Protein AF-0000000086530441 (afdb_homodimer)

Organism: NCBI:txid488447

Foldseek 3Di:
DPPPDDDDQVVVQVVLLVLLCVLQVVLQVVLVVCVVVVVVQLVLCVVLPPPRSNVVSVVSNCLRNVLSVCCNQQHVLLVSLQVNLVVLQVCLVRRLVLVVDDDPSSVVSVVVSVVSNVSSVSSNVCNVVGRRCSHPVND/DPPPDDDDQVVVQVVLLVLLCVLQVVLQVVLVVCVVVVVVQLVLLVVLPHDPSNVVSVVSNCLRNVLSVCCNQQHVLLVSLQVNLVVLQVCLVRRLVLVVDDDPSSVVSVVVSVVSNVSSVSSNVCNVVGRRCSHPVND

Secondary structure (DSSP, 8-state):
--TTPPPPHHHHHHHHHHHHHHHHHHHHHHHHHHHHTHHHHHHHHHHTT-SSHHHHHHHHHIIIIIIHHHHHTTSSHHHHHHHHHHHHHHHHHHH--GGG--HHHHHHHHHHHHHHHHHHHHHHHHHHH---SSSTTT-/--TTPPPPHHHHHHHHHHHHHHHHHHHHHHHHHHHHTHHHHHHHHHHTT-SSHHHHHHHHHIIIIIIHHHHHTTSSHHHHHHHHHHHHHHHHHHH--GGG--HHHHHHHHHHHHHHHHHHHHHHHHHHH---SSSTTT-

Sequence (278 aa):
MTPNQPFLASQRDVLLLLARILLVILFIMFGWKKIVDFPGTIAFMGSEGAPAPIISAAISVVMELFVGVAILVGFQTRALALLLALYTIGTGIIGHHYWTMTGGEQINNMIHFYKNIAIAGGLLALCAAGPGRFSIDRGMTPNQPFLASQRDVLLLLARILLVILFIMFGWKKIVDFPGTIAFMGSEGAPAPIISAAISVVMELFVGVAILVGFQTRALALLLALYTIGTGIIGHHYWTMTGGEQINNMIHFYKNIAIAGGLLALCAAGPGRFSIDRG

pLDDT: mean 93.83, std 10.16, range [38.28, 98.94]

Structure (mmCIF, N/CA/C/O backbone):
data_AF-0000000086530441-model_v1
#
loop_
_entity.id
_entity.type
_entity.pdbx_description
1 polymer 'DoxX family protein'
#
loop_
_atom_site.group_PDB
_atom_site.id
_atom_site.type_symbol
_atom_site.label_atom_id
_atom_site.label_alt_id
_atom_site.label_comp_id
_atom_site.label_asym_id
_atom_site.label_entity_id
_atom_site.label_seq_id
_atom_site.pdbx_PDB_ins_code
_atom_site.Cartn_x
_atom_site.Cartn_y
_atom_site.Cartn_z
_atom_site.occupancy
_atom_site.B_iso_or_equiv
_atom_site.auth_seq_id
_atom_site.auth_comp_id
_atom_site.auth_asym_id
_atom_site.auth_atom_id
_atom_site.pdbx_PDB_model_num
ATOM 1 N N . MET A 1 1 ? -18.828 16.734 15.312 1 38.28 1 MET A N 1
ATOM 2 C CA . MET A 1 1 ? -17.531 16.812 14.633 1 38.28 1 MET A CA 1
ATOM 3 C C . MET A 1 1 ? -17.688 16.531 13.141 1 38.28 1 MET A C 1
ATOM 5 O O . MET A 1 1 ? -18.266 15.523 12.742 1 38.28 1 MET A O 1
ATOM 9 N N . THR A 1 2 ? -17.688 17.469 12.32 1 49.16 2 THR A N 1
ATOM 10 C CA . THR A 1 2 ? -17.875 17.266 10.891 1 49.16 2 THR A CA 1
ATOM 11 C C . THR A 1 2 ? -16.859 16.281 10.336 1 49.16 2 THR A C 1
ATOM 13 O O . THR A 1 2 ? -15.758 16.141 10.867 1 49.16 2 THR A O 1
ATOM 16 N N . PRO A 1 3 ? -17.297 15.289 9.625 1 53.81 3 PRO A N 1
ATOM 17 C CA . PRO A 1 3 ? -16.438 14.211 9.125 1 53.81 3 PRO A CA 1
ATOM 18 C C . PRO A 1 3 ? -15.094 14.719 8.617 1 53.81 3 PRO A C 1
ATOM 20 O O . PRO A 1 3 ? -14.141 13.945 8.516 1 53.81 3 PRO A O 1
ATOM 23 N N . ASN A 1 4 ? -14.93 16 8.359 1 60.66 4 ASN A N 1
ATOM 24 C CA . ASN A 1 4 ? -13.648 16.531 7.906 1 60.66 4 ASN A CA 1
ATOM 25 C C . ASN A 1 4 ? -12.914 17.266 9.031 1 60.66 4 ASN A C 1
ATOM 27 O O . ASN A 1 4 ? -12.008 18.047 8.781 1 60.66 4 ASN A O 1
ATOM 31 N N . GLN A 1 5 ? -13.398 17.016 10.273 1 65.44 5 GLN A N 1
ATOM 32 C CA . GLN A 1 5 ? -12.742 17.672 11.398 1 65.44 5 GLN A CA 1
ATOM 33 C C . GLN A 1 5 ? -11.359 17.078 11.656 1 65.44 5 GLN A C 1
ATOM 35 O O . GLN A 1 5 ? -11.195 15.859 11.625 1 65.44 5 GLN A O 1
ATOM 40 N N . PRO A 1 6 ? -10.445 18 11.812 1 71.62 6 PRO A N 1
ATOM 41 C CA . PRO A 1 6 ? -9.117 17.484 12.125 1 71.62 6 PRO A CA 1
ATOM 42 C C . PRO A 1 6 ? -9.07 16.734 13.445 1 71.62 6 PRO A C 1
ATOM 44 O O . PRO A 1 6 ? -9.844 17.031 14.367 1 71.62 6 PRO A O 1
ATOM 47 N N . PHE A 1 7 ? -8.383 15.664 13.477 1 79.06 7 PHE A N 1
ATOM 48 C CA . PHE A 1 7 ? -8.117 14.906 14.695 1 79.06 7 PHE A CA 1
ATOM 49 C C . PHE A 1 7 ? -7.422 15.781 15.734 1 79.06 7 PHE A C 1
ATOM 51 O O . PHE A 1 7 ? -6.738 16.75 15.383 1 79.06 7 PHE A O 1
ATOM 58 N N . LEU A 1 8 ? -7.613 15.359 16.891 1 76.25 8 LEU A N 1
ATOM 59 C CA . LEU A 1 8 ? -6.766 15.93 17.938 1 76.25 8 LEU A CA 1
ATOM 60 C C . LEU A 1 8 ? -5.305 15.57 17.703 1 76.25 8 LEU A C 1
ATOM 62 O O . LEU A 1 8 ? -5 14.539 17.109 1 76.25 8 LEU A O 1
ATOM 66 N N . ALA A 1 9 ? -4.504 16.438 18.234 1 82.75 9 ALA A N 1
ATOM 67 C CA . ALA A 1 9 ? -3.07 16.281 18.016 1 82.75 9 ALA A CA 1
ATOM 68 C C . ALA A 1 9 ? -2.596 14.906 18.469 1 82.75 9 ALA A C 1
ATOM 70 O O . ALA A 1 9 ? -1.822 14.25 17.766 1 82.75 9 ALA A O 1
ATOM 71 N N . SER A 1 10 ? -3.08 14.5 19.547 1 85.06 10 SER A N 1
ATOM 72 C CA . SER A 1 10 ? -2.678 13.203 20.094 1 85.06 10 SER A CA 1
ATOM 73 C C . SER A 1 10 ? -3.156 12.062 19.203 1 85.06 10 SER A C 1
ATOM 75 O O . SER A 1 10 ? -2.434 11.078 19.016 1 85.06 10 SER A O 1
ATOM 77 N N . GLN A 1 11 ? -4.352 12.188 18.703 1 89.38 11 GLN A N 1
ATOM 78 C CA . GLN A 1 11 ? -4.91 11.164 17.828 1 89.38 11 GLN A CA 1
ATOM 79 C C . GLN A 1 11 ? -4.145 11.102 16.516 1 89.38 11 GLN A C 1
ATOM 81 O O . GLN A 1 11 ? -3.869 10.008 16 1 89.38 11 GLN A O 1
ATOM 86 N N . ARG A 1 12 ? -3.852 12.203 16 1 92.38 12 ARG A N 1
ATOM 87 C CA . ARG A 1 12 ? -3.084 12.266 14.766 1 92.38 12 ARG A CA 1
ATOM 88 C C . ARG A 1 12 ? -1.715 11.617 14.938 1 92.38 12 ARG A C 1
ATOM 90 O O . ARG A 1 12 ? -1.246 10.898 14.047 1 92.38 12 ARG A O 1
ATOM 97 N N . ASP A 1 13 ? -1.135 11.867 16.078 1 93.38 13 ASP A N 1
ATOM 98 C CA . ASP A 1 13 ? 0.187 11.305 16.328 1 93.38 13 ASP A CA 1
ATOM 99 C C . ASP A 1 13 ? 0.131 9.781 16.406 1 93.38 13 ASP A C 1
ATOM 101 O O . ASP A 1 13 ? 1.032 9.094 15.922 1 93.38 13 ASP A O 1
ATOM 105 N N . VAL A 1 14 ? -0.864 9.297 17 1 94.31 14 VAL A N 1
ATOM 106 C CA . VAL A 1 14 ? -1.037 7.855 17.094 1 94.31 14 VAL A CA 1
ATOM 107 C C . VAL A 1 14 ? -1.283 7.273 15.703 1 94.31 14 VAL A C 1
ATOM 109 O O . VAL A 1 14 ? -0.723 6.23 15.352 1 94.31 14 VAL A O 1
ATOM 112 N N . LEU A 1 15 ? -2.094 7.977 14.922 1 96.19 15 LEU A N 1
ATOM 113 C CA . LEU A 1 15 ? -2.377 7.516 13.57 1 96.19 15 LEU A CA 1
ATOM 114 C C . LEU A 1 15 ? -1.103 7.469 12.734 1 96.19 15 LEU A C 1
ATOM 116 O O . LEU A 1 15 ? -0.885 6.516 11.977 1 96.19 15 LEU A O 1
ATOM 120 N N . LEU A 1 16 ? -0.312 8.43 12.891 1 96.69 16 LEU A N 1
ATOM 121 C CA . LEU A 1 16 ? 0.904 8.5 12.086 1 96.69 16 LEU A CA 1
ATOM 122 C C . LEU A 1 16 ? 1.915 7.453 12.539 1 96.69 16 LEU A C 1
ATOM 124 O O . LEU A 1 16 ? 2.662 6.91 11.727 1 96.69 16 LEU A O 1
ATOM 128 N N . LEU A 1 17 ? 1.961 7.172 13.852 1 96.94 17 LEU A N 1
ATOM 129 C CA . LEU A 1 17 ? 2.811 6.086 14.328 1 96.94 17 LEU A CA 1
ATOM 130 C C . LEU A 1 17 ? 2.35 4.746 13.766 1 96.94 17 LEU A C 1
ATOM 132 O O . LEU A 1 17 ? 3.166 3.961 13.281 1 96.94 17 LEU A O 1
ATOM 136 N N . LEU A 1 18 ? 1.078 4.504 13.836 1 97.94 18 LEU A N 1
ATOM 137 C CA . LEU A 1 18 ? 0.525 3.268 13.305 1 97.94 18 LEU A CA 1
ATOM 138 C C . LEU A 1 18 ? 0.766 3.172 11.797 1 97.94 18 LEU A C 1
ATOM 140 O O . LEU A 1 18 ? 1.08 2.098 11.281 1 97.94 18 LEU A O 1
ATOM 144 N N . ALA A 1 19 ? 0.587 4.254 11.141 1 98.62 19 ALA A N 1
ATOM 145 C CA . ALA A 1 19 ? 0.834 4.293 9.703 1 98.62 19 ALA A CA 1
ATOM 146 C C . ALA A 1 19 ? 2.268 3.879 9.375 1 98.62 19 ALA A C 1
ATOM 148 O O . ALA A 1 19 ? 2.498 3.064 8.477 1 98.62 19 ALA A O 1
ATOM 149 N N . ARG A 1 20 ? 3.18 4.41 10.086 1 98.69 20 ARG A N 1
ATOM 150 C CA . ARG A 1 20 ? 4.578 4.07 9.836 1 98.69 20 ARG A CA 1
ATOM 151 C C . ARG A 1 20 ? 4.828 2.584 10.078 1 98.69 20 ARG A C 1
ATOM 153 O O . ARG A 1 20 ? 5.48 1.923 9.266 1 98.69 20 ARG A O 1
ATOM 160 N N . ILE A 1 21 ? 4.344 2.068 11.125 1 98.75 21 ILE A N 1
ATOM 161 C CA . ILE A 1 21 ? 4.535 0.662 11.461 1 98.75 21 ILE A CA 1
ATOM 162 C C . ILE A 1 21 ? 3.957 -0.217 10.352 1 98.75 21 ILE A C 1
ATOM 164 O O . ILE A 1 21 ? 4.648 -1.082 9.812 1 98.75 21 ILE A O 1
ATOM 168 N N . LEU A 1 22 ? 2.768 0.02 10.047 1 98.88 22 LEU A N 1
ATOM 169 C CA . LEU A 1 22 ? 2.072 -0.825 9.086 1 98.88 22 LEU A CA 1
ATOM 170 C C . LEU A 1 22 ? 2.684 -0.679 7.691 1 98.88 22 LEU A C 1
ATOM 172 O O . LEU A 1 22 ? 2.77 -1.653 6.941 1 98.88 22 LEU A O 1
ATOM 176 N N . LEU A 1 23 ? 3.115 0.506 7.316 1 98.88 23 LEU A N 1
ATOM 177 C CA . LEU A 1 23 ? 3.676 0.773 5.996 1 98.88 23 LEU A CA 1
ATOM 178 C C . LEU A 1 23 ? 4.992 0.028 5.801 1 98.88 23 LEU A C 1
ATOM 180 O O . LEU A 1 23 ? 5.277 -0.462 4.707 1 98.88 23 LEU A O 1
ATOM 184 N N . VAL A 1 24 ? 5.773 -0.075 6.887 1 98.81 24 VAL A N 1
ATOM 185 C CA . VAL A 1 24 ? 7.148 -0.454 6.582 1 98.81 24 VAL A CA 1
ATOM 186 C C . VAL A 1 24 ? 7.41 -1.881 7.059 1 98.81 24 VAL A C 1
ATOM 188 O O . VAL A 1 24 ? 8.461 -2.459 6.758 1 98.81 24 VAL A O 1
ATOM 191 N N . ILE A 1 25 ? 6.492 -2.514 7.816 1 98.81 25 ILE A N 1
ATOM 192 C CA . ILE A 1 25 ? 6.742 -3.844 8.359 1 98.81 25 ILE A CA 1
ATOM 193 C C . ILE A 1 25 ? 7.023 -4.824 7.227 1 98.81 25 ILE A C 1
ATOM 195 O O . ILE A 1 25 ? 7.883 -5.695 7.352 1 98.81 25 ILE A O 1
ATOM 199 N N . LEU A 1 26 ? 6.301 -4.738 6.117 1 98.62 26 LEU A N 1
ATOM 200 C CA . LEU A 1 26 ? 6.555 -5.555 4.934 1 98.62 26 LEU A CA 1
ATOM 201 C C . LEU A 1 26 ? 8.008 -5.434 4.492 1 98.62 26 LEU A C 1
ATOM 203 O O . LEU A 1 26 ? 8.68 -6.441 4.258 1 98.62 26 LEU A O 1
ATOM 207 N N . PHE A 1 27 ? 8.469 -4.227 4.348 1 98.88 27 PHE A N 1
ATOM 208 C CA . PHE A 1 27 ? 9.812 -3.961 3.85 1 98.88 27 PHE A CA 1
ATOM 209 C C . PHE A 1 27 ? 10.859 -4.523 4.801 1 98.88 27 PHE A C 1
ATOM 211 O O . PHE A 1 27 ? 11.812 -5.172 4.363 1 98.88 27 PHE A O 1
ATOM 218 N N . ILE A 1 28 ? 10.688 -4.281 6.051 1 98.81 28 ILE A N 1
ATOM 219 C CA . ILE A 1 28 ? 11.672 -4.703 7.043 1 98.81 28 ILE A CA 1
ATOM 220 C C . ILE A 1 28 ? 11.758 -6.23 7.066 1 98.81 28 ILE A C 1
ATOM 222 O O . ILE A 1 28 ? 12.852 -6.797 7.109 1 98.81 28 ILE A O 1
ATOM 226 N N . MET A 1 29 ? 10.609 -6.891 7.07 1 98.25 29 MET A N 1
ATOM 227 C CA . MET A 1 29 ? 10.578 -8.352 7.047 1 98.25 29 MET A CA 1
ATOM 228 C C . MET A 1 29 ? 11.305 -8.891 5.82 1 98.25 29 MET A C 1
ATOM 230 O O . MET A 1 29 ? 12.133 -9.797 5.934 1 98.25 29 MET A O 1
ATOM 234 N N . PHE A 1 30 ? 11.078 -8.328 4.66 1 97.44 30 PHE A N 1
ATOM 235 C CA . PHE A 1 30 ? 11.688 -8.812 3.424 1 97.44 30 PHE A CA 1
ATOM 236 C C . PHE A 1 30 ? 13.156 -8.414 3.355 1 97.44 30 PHE A C 1
ATOM 238 O O . PHE A 1 30 ? 13.992 -9.18 2.854 1 97.44 30 PHE A O 1
ATOM 245 N N . GLY A 1 31 ? 13.406 -7.207 3.82 1 98.25 31 GLY A N 1
ATOM 246 C CA . GLY A 1 31 ? 14.805 -6.82 3.904 1 98.25 31 GLY A CA 1
ATOM 247 C C . GLY A 1 31 ? 15.633 -7.77 4.754 1 98.25 31 GLY A C 1
ATOM 248 O O . GLY A 1 31 ? 16.766 -8.102 4.395 1 98.25 31 GLY A O 1
ATOM 249 N N . TRP A 1 32 ? 15.125 -8.203 5.871 1 98.06 32 TRP A N 1
ATOM 250 C CA . TRP A 1 32 ? 15.805 -9.148 6.746 1 98.06 32 TRP A CA 1
ATOM 251 C C . TRP A 1 32 ? 16.016 -10.484 6.047 1 98.06 32 TRP A C 1
ATOM 253 O O . TRP A 1 32 ? 17.109 -11.055 6.098 1 98.06 32 TRP A O 1
ATOM 263 N N . LYS A 1 33 ? 15 -10.992 5.418 1 97.31 33 LYS A N 1
ATOM 264 C CA . LYS A 1 33 ? 15.109 -12.25 4.691 1 97.31 33 LYS A CA 1
ATOM 265 C C . LYS A 1 33 ? 16.172 -12.164 3.598 1 97.31 33 LYS A C 1
ATOM 267 O O . LYS A 1 33 ? 16.922 -13.117 3.371 1 97.31 33 LYS A O 1
ATOM 272 N N . LYS A 1 34 ? 16.234 -11.023 2.939 1 97.5 34 LYS A N 1
ATOM 273 C CA . LYS A 1 34 ? 17.172 -10.836 1.842 1 97.5 34 LYS A CA 1
ATOM 274 C C . LYS A 1 34 ? 18.609 -10.828 2.352 1 97.5 34 LYS A C 1
ATOM 276 O O . 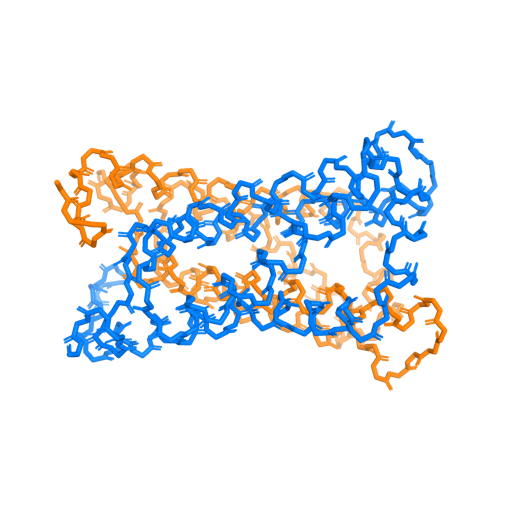LYS A 1 34 ? 19.516 -11.344 1.687 1 97.5 34 LYS A O 1
ATOM 281 N N . ILE A 1 35 ? 18.75 -10.219 3.461 1 96.25 35 ILE A N 1
ATOM 282 C CA . ILE A 1 35 ? 20.109 -10.164 3.955 1 96.25 35 ILE A CA 1
ATOM 283 C C . ILE A 1 35 ? 20.531 -11.531 4.504 1 96.25 35 ILE A C 1
ATOM 285 O O . ILE A 1 35 ? 21.688 -11.914 4.41 1 96.25 35 ILE A O 1
ATOM 289 N N . VAL A 1 36 ? 19.672 -12.297 5.09 1 97.38 36 VAL A N 1
ATOM 290 C CA . VAL A 1 36 ? 19.938 -13.633 5.625 1 97.38 36 VAL A CA 1
ATOM 291 C C . VAL A 1 36 ? 20.266 -14.586 4.48 1 97.38 36 VAL A C 1
ATOM 293 O O . VAL A 1 36 ? 21.172 -15.422 4.602 1 97.38 36 VAL A O 1
ATOM 296 N N . ASP A 1 37 ? 19.562 -14.469 3.414 1 97.94 37 ASP A N 1
ATOM 297 C CA . ASP A 1 37 ? 19.828 -1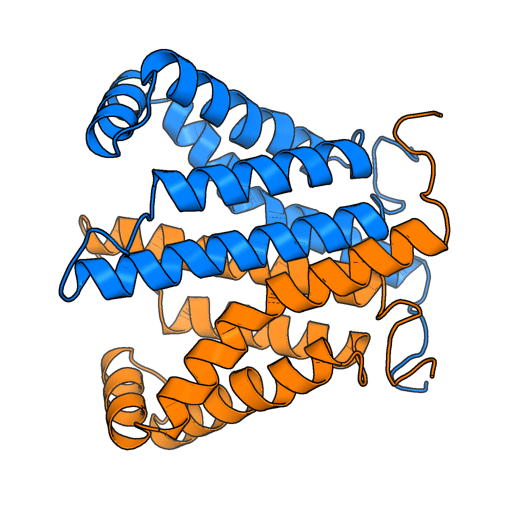5.258 2.219 1 97.94 37 ASP A CA 1
ATOM 298 C C . ASP A 1 37 ? 20.156 -14.367 1.028 1 97.94 37 ASP A C 1
ATOM 300 O O . ASP A 1 37 ? 19.453 -14.383 0.015 1 97.94 37 ASP A O 1
ATOM 304 N N . PHE A 1 38 ? 21.344 -13.758 1.179 1 97.94 38 PHE A N 1
ATOM 305 C CA . PHE A 1 38 ? 21.734 -12.789 0.16 1 97.94 38 PHE A CA 1
ATOM 306 C C . PHE A 1 38 ? 22 -13.484 -1.17 1 97.94 38 PHE A C 1
ATOM 308 O O . PHE A 1 38 ? 21.609 -12.992 -2.227 1 97.94 38 PHE A O 1
ATOM 315 N N . PRO A 1 39 ? 22.625 -14.766 -1.203 1 98 39 PRO A N 1
ATOM 316 C CA . PRO A 1 39 ? 22.781 -15.461 -2.482 1 98 39 PRO A CA 1
ATOM 317 C C . PRO A 1 39 ? 21.453 -15.789 -3.15 1 98 39 PRO A C 1
ATOM 319 O O . PRO A 1 39 ? 21.312 -15.656 -4.367 1 98 39 PRO A O 1
ATOM 322 N N . GLY A 1 40 ? 20.484 -16.219 -2.373 1 97.44 40 GLY A N 1
ATOM 323 C CA . GLY A 1 40 ? 19.156 -16.469 -2.91 1 97.44 40 GLY A CA 1
ATOM 324 C C . GLY A 1 40 ? 18.516 -15.211 -3.471 1 97.44 40 GLY A C 1
ATOM 325 O O . GLY A 1 40 ? 17.812 -15.266 -4.48 1 97.44 40 GLY A O 1
ATOM 326 N N . THR A 1 41 ? 18.797 -14.133 -2.787 1 97.25 41 THR A N 1
ATOM 327 C CA . THR A 1 41 ? 18.266 -12.859 -3.254 1 97.25 41 THR A CA 1
ATOM 328 C C . THR A 1 41 ? 18.875 -12.477 -4.598 1 97.25 41 THR A C 1
ATOM 330 O O . THR A 1 41 ? 18.156 -12.031 -5.508 1 97.25 41 THR A O 1
ATOM 333 N N . ILE A 1 42 ? 20.141 -12.641 -4.723 1 97.62 42 ILE A N 1
ATOM 334 C CA . ILE A 1 42 ? 20.812 -12.344 -5.984 1 97.62 42 ILE A CA 1
ATOM 335 C C . ILE A 1 42 ? 20.219 -13.195 -7.102 1 97.62 42 ILE A C 1
ATOM 337 O O . ILE A 1 42 ? 19.922 -12.688 -8.188 1 97.62 42 ILE A O 1
ATOM 341 N N . ALA A 1 43 ? 20.016 -14.453 -6.867 1 97.12 43 ALA A N 1
ATOM 342 C CA . ALA A 1 43 ? 19.438 -15.367 -7.852 1 97.12 43 ALA A CA 1
ATOM 343 C C . ALA A 1 43 ? 18.031 -14.93 -8.242 1 97.12 43 ALA A C 1
ATOM 345 O O . ALA A 1 43 ? 17.672 -14.945 -9.422 1 97.12 43 ALA A O 1
ATOM 346 N N . PHE A 1 44 ? 17.312 -14.555 -7.25 1 94.44 44 PHE A N 1
ATOM 347 C CA . PHE A 1 44 ? 15.945 -14.094 -7.484 1 94.44 44 PHE A CA 1
ATOM 348 C C . PHE A 1 44 ? 15.938 -12.844 -8.359 1 94.44 44 PHE A C 1
ATOM 350 O O . PHE A 1 44 ? 15.141 -12.734 -9.289 1 94.44 44 PHE A O 1
ATOM 357 N N . MET A 1 45 ? 16.812 -11.891 -8.039 1 95 45 MET A N 1
ATOM 358 C CA . MET A 1 45 ? 16.906 -10.672 -8.836 1 95 45 MET A CA 1
ATOM 359 C C . MET A 1 45 ? 17.234 -11 -10.289 1 95 45 MET A C 1
ATOM 361 O O . MET A 1 45 ? 16.672 -10.391 -11.203 1 95 45 MET A O 1
ATOM 365 N N . GLY A 1 46 ? 18.062 -11.93 -10.469 1 94.88 46 GLY A N 1
ATOM 366 C CA . GLY A 1 46 ? 18.375 -12.383 -11.82 1 94.88 46 GLY A CA 1
ATOM 367 C C . GLY A 1 46 ? 17.188 -12.984 -12.539 1 94.88 46 GLY A C 1
ATOM 368 O O . GLY A 1 46 ? 16.938 -12.688 -13.711 1 94.88 46 GLY A O 1
ATOM 369 N N . SER A 1 47 ? 16.453 -13.773 -11.867 1 93.38 47 SER A N 1
ATOM 370 C CA . SER A 1 47 ? 15.312 -14.438 -12.477 1 93.38 47 SER A CA 1
ATOM 371 C C . SER A 1 47 ? 14.219 -13.438 -12.844 1 93.38 47 SER A C 1
ATOM 373 O O . SER A 1 47 ? 13.453 -13.672 -13.781 1 93.38 47 SER A O 1
ATOM 375 N N . GLU A 1 48 ? 14.195 -12.273 -12.117 1 91.38 48 GLU A N 1
ATOM 376 C CA . GLU A 1 48 ? 13.188 -11.25 -12.375 1 91.38 48 GLU A CA 1
ATOM 377 C C . GLU A 1 48 ? 13.656 -10.273 -13.445 1 91.38 48 GLU A C 1
ATOM 379 O O . GLU A 1 48 ? 12.906 -9.375 -13.836 1 91.38 48 GLU A O 1
ATOM 384 N N . GLY A 1 49 ? 14.922 -10.359 -13.875 1 91.31 49 GLY A N 1
ATOM 385 C CA . GLY A 1 49 ? 15.43 -9.508 -14.938 1 91.31 49 GLY A CA 1
ATOM 386 C C . GLY A 1 49 ? 15.992 -8.188 -14.43 1 91.31 49 GLY A C 1
ATOM 387 O O . GLY A 1 49 ? 16.062 -7.211 -15.18 1 91.31 49 GLY A O 1
ATOM 388 N N . ALA A 1 50 ? 16.359 -8.234 -13.25 1 93.31 50 ALA A N 1
ATOM 389 C CA . ALA A 1 50 ? 16.984 -7.023 -12.727 1 93.31 50 ALA A CA 1
ATOM 390 C C . ALA A 1 50 ? 18.281 -6.719 -13.453 1 93.31 50 ALA A C 1
ATOM 392 O O . ALA A 1 50 ? 19.062 -7.633 -13.75 1 93.31 50 ALA A O 1
ATOM 393 N N . PRO A 1 51 ? 18.578 -5.559 -13.93 1 90.75 51 PRO A N 1
ATOM 394 C CA . PRO A 1 51 ? 19.75 -5.219 -14.727 1 90.75 51 PRO A CA 1
ATOM 395 C C . PRO A 1 51 ? 21.062 -5.613 -14.039 1 90.75 51 PRO A C 1
ATOM 397 O O . PRO A 1 51 ? 21.969 -6.129 -14.688 1 90.75 51 PRO A O 1
ATOM 400 N N . ALA A 1 52 ? 21.375 -5.434 -12.852 1 96.44 52 ALA A N 1
ATOM 401 C CA . ALA A 1 52 ? 22.531 -5.758 -12.016 1 96.44 52 ALA A CA 1
ATOM 402 C C . ALA A 1 52 ? 22.094 -6.48 -10.742 1 96.44 52 ALA A C 1
ATOM 404 O O . ALA A 1 52 ? 22 -5.867 -9.672 1 96.44 52 ALA A O 1
ATOM 405 N N . PRO A 1 53 ? 22.094 -7.773 -10.906 1 97.19 53 PRO A N 1
ATOM 406 C CA . PRO A 1 53 ? 21.438 -8.508 -9.82 1 97.19 53 PRO A CA 1
ATOM 407 C C . PRO A 1 53 ? 22.109 -8.297 -8.469 1 97.19 53 PRO A C 1
ATOM 409 O O . PRO A 1 53 ? 21.438 -8.156 -7.449 1 97.19 53 PRO A O 1
ATOM 412 N N . ILE A 1 54 ? 23.422 -8.234 -8.414 1 97.25 54 ILE A N 1
ATOM 413 C CA . ILE A 1 54 ? 24.141 -8.047 -7.156 1 97.25 54 ILE A CA 1
ATOM 414 C C . ILE A 1 54 ? 23.844 -6.656 -6.598 1 97.25 54 ILE A C 1
ATOM 416 O O . ILE A 1 54 ? 23.531 -6.508 -5.414 1 97.25 54 ILE A O 1
ATOM 420 N N . ILE A 1 55 ? 23.891 -5.707 -7.434 1 97.75 55 ILE A N 1
ATOM 421 C CA . ILE A 1 55 ? 23.641 -4.328 -7.027 1 97.75 55 ILE A CA 1
ATOM 422 C C . ILE A 1 55 ? 22.172 -4.156 -6.633 1 97.75 55 ILE A C 1
ATOM 424 O O . ILE A 1 55 ? 21.859 -3.508 -5.629 1 97.75 55 ILE A O 1
ATOM 428 N N . SER A 1 56 ? 21.328 -4.781 -7.457 1 97.62 56 SER A N 1
ATOM 429 C CA . SER A 1 56 ? 19.906 -4.707 -7.141 1 97.62 56 SER A CA 1
ATOM 430 C C . SER A 1 56 ? 19.594 -5.324 -5.781 1 97.62 56 SER A C 1
ATOM 432 O O . SER A 1 56 ? 18.797 -4.793 -5.012 1 97.62 56 SER A O 1
ATOM 434 N N . ALA A 1 57 ? 20.203 -6.406 -5.543 1 97.88 57 ALA A N 1
ATOM 435 C CA . ALA A 1 57 ? 20.016 -7.07 -4.254 1 97.88 57 ALA A CA 1
ATOM 436 C C . ALA A 1 57 ? 20.5 -6.18 -3.107 1 97.88 57 ALA A C 1
ATOM 438 O O . ALA A 1 57 ? 19.797 -6.043 -2.094 1 97.88 57 ALA A O 1
ATOM 439 N N . ALA A 1 58 ? 21.641 -5.57 -3.314 1 98.06 58 ALA A N 1
ATOM 440 C CA . ALA A 1 58 ? 22.172 -4.691 -2.283 1 98.06 58 ALA A CA 1
ATOM 441 C C . ALA A 1 58 ? 21.266 -3.488 -2.051 1 98.06 58 ALA A C 1
ATOM 443 O O . ALA A 1 58 ? 21 -3.115 -0.906 1 98.06 58 ALA A O 1
ATOM 444 N N . ILE A 1 59 ? 20.828 -2.914 -3.109 1 97.94 59 ILE A N 1
ATOM 445 C CA . ILE A 1 59 ? 19.922 -1.772 -3.014 1 97.94 59 ILE A CA 1
ATOM 446 C C . ILE A 1 59 ? 18.656 -2.18 -2.268 1 97.94 59 ILE A C 1
ATOM 448 O O . ILE A 1 59 ? 18.172 -1.436 -1.415 1 97.94 59 ILE A O 1
ATOM 452 N N . SER A 1 60 ? 18.141 -3.355 -2.578 1 98 60 SER A N 1
ATOM 453 C CA . SER A 1 60 ? 16.906 -3.795 -1.944 1 98 60 SER A CA 1
ATOM 454 C C . SER A 1 60 ? 17.078 -3.969 -0.44 1 98 60 SER A C 1
ATOM 456 O O . SER A 1 60 ? 16.188 -3.617 0.341 1 98 60 SER A O 1
ATOM 458 N N . VAL A 1 61 ? 18.188 -4.445 -0.019 1 98.25 61 VAL A N 1
ATOM 459 C CA . VAL A 1 61 ? 18.469 -4.613 1.404 1 98.25 61 VAL A CA 1
ATOM 460 C C . VAL A 1 61 ? 18.531 -3.244 2.08 1 98.25 61 VAL A C 1
ATOM 462 O O . VAL A 1 61 ? 17.938 -3.037 3.137 1 98.25 61 VAL A O 1
ATOM 465 N N . VAL A 1 62 ? 19.234 -2.32 1.493 1 98.56 62 VAL A N 1
ATOM 466 C CA . VAL A 1 62 ? 19.375 -0.986 2.064 1 98.56 62 VAL A CA 1
ATOM 467 C C . VAL A 1 62 ? 18.016 -0.307 2.164 1 98.56 62 VAL A C 1
ATOM 469 O O . VAL A 1 62 ? 17.641 0.201 3.223 1 98.56 62 VAL A O 1
ATOM 472 N N . MET A 1 63 ? 17.281 -0.332 1.112 1 98.75 63 MET A N 1
ATOM 473 C CA . MET A 1 63 ? 16.016 0.381 1.052 1 98.75 63 MET A CA 1
ATOM 474 C C . MET A 1 63 ? 14.984 -0.261 1.978 1 98.75 63 MET A C 1
ATOM 476 O O . MET A 1 63 ? 14.227 0.439 2.646 1 98.75 63 MET A O 1
ATOM 480 N N . GLU A 1 64 ? 14.984 -1.552 1.927 1 98.81 64 GLU A N 1
ATOM 481 C CA . GLU A 1 64 ? 13.93 -2.242 2.664 1 98.81 64 GLU A CA 1
ATOM 482 C C . GLU A 1 64 ? 14.258 -2.322 4.152 1 98.81 64 GLU A C 1
ATOM 484 O O . GLU A 1 64 ? 13.445 -1.95 4.996 1 98.81 64 GLU A O 1
ATOM 489 N N . LEU A 1 65 ? 15.406 -2.725 4.5 1 98.44 65 LEU A N 1
ATOM 490 C CA . LEU A 1 65 ? 15.742 -2.916 5.906 1 98.44 65 LEU A CA 1
ATOM 491 C C . LEU A 1 65 ? 16.141 -1.592 6.555 1 98.44 65 LEU A C 1
ATOM 493 O O . LEU A 1 65 ? 15.492 -1.146 7.504 1 98.44 65 LEU A O 1
ATOM 497 N N . PHE A 1 66 ? 17.062 -0.873 6.02 1 98.44 66 PHE A N 1
ATOM 498 C CA . PHE A 1 66 ? 17.609 0.3 6.684 1 98.44 66 PHE A CA 1
ATOM 499 C C . PHE A 1 66 ? 16.688 1.496 6.535 1 98.44 66 PHE A C 1
ATOM 501 O O . PHE A 1 66 ? 16.359 2.17 7.516 1 98.44 66 PHE A O 1
ATOM 508 N N . VAL A 1 67 ? 16.266 1.746 5.293 1 98.69 67 VAL A N 1
ATOM 509 C CA . VAL A 1 67 ? 15.32 2.846 5.102 1 98.69 67 VAL A CA 1
ATOM 510 C C . VAL A 1 67 ? 14.008 2.535 5.816 1 98.69 67 VAL A C 1
ATOM 512 O O . VAL A 1 67 ? 13.414 3.414 6.445 1 98.69 67 VAL A O 1
ATOM 515 N N . GLY A 1 68 ? 13.555 1.273 5.719 1 98.75 68 GLY A N 1
ATOM 516 C CA . GLY A 1 68 ? 12.367 0.866 6.449 1 98.75 68 GLY A CA 1
ATOM 517 C C . GLY A 1 68 ? 12.469 1.119 7.941 1 98.75 68 GLY A C 1
ATOM 518 O O . GLY A 1 68 ? 11.555 1.686 8.547 1 98.75 68 GLY A O 1
ATOM 519 N N . VAL A 1 69 ? 13.539 0.796 8.57 1 98.62 69 VAL A N 1
ATOM 520 C CA . VAL A 1 69 ? 13.75 0.979 10 1 98.62 69 VAL A CA 1
ATOM 521 C C . VAL A 1 69 ? 13.82 2.469 10.328 1 98.62 69 VAL A C 1
ATOM 523 O O . VAL A 1 69 ? 13.289 2.914 11.344 1 98.62 69 VAL A O 1
ATOM 526 N N . ALA A 1 70 ? 14.5 3.219 9.5 1 98.38 70 ALA A N 1
ATOM 527 C CA . ALA A 1 70 ? 14.586 4.66 9.711 1 98.38 70 ALA A CA 1
ATOM 528 C C . ALA A 1 70 ? 13.203 5.301 9.742 1 98.38 70 ALA A C 1
ATOM 530 O O . ALA A 1 70 ? 12.914 6.133 10.602 1 98.38 70 ALA A O 1
ATOM 531 N N . ILE A 1 71 ? 12.375 4.934 8.82 1 98.31 71 ILE A N 1
ATOM 532 C CA . ILE A 1 71 ? 11.016 5.469 8.773 1 98.31 71 ILE A CA 1
ATOM 533 C C . ILE A 1 71 ? 10.234 5 9.992 1 98.31 71 ILE A C 1
ATOM 535 O O . ILE A 1 71 ? 9.461 5.77 10.578 1 98.31 71 ILE A O 1
ATOM 539 N N . LEU A 1 72 ? 10.422 3.736 10.375 1 98.5 72 LEU A N 1
ATOM 540 C CA . LEU A 1 72 ? 9.734 3.18 11.539 1 98.5 72 LEU A CA 1
ATOM 541 C C . LEU A 1 72 ? 9.969 4.043 12.773 1 98.5 72 LEU A C 1
ATOM 543 O O . LEU A 1 72 ? 9.031 4.34 13.516 1 98.5 72 LEU A O 1
ATOM 547 N N . VAL A 1 73 ? 11.164 4.539 12.945 1 97.12 73 VAL A N 1
ATOM 548 C CA . VAL A 1 73 ? 11.492 5.27 14.164 1 97.12 73 VAL A CA 1
ATOM 549 C C . VAL A 1 73 ? 11.289 6.766 13.938 1 97.12 73 VAL A C 1
ATOM 551 O O . VAL A 1 73 ? 11.5 7.57 14.852 1 97.12 73 VAL A O 1
ATOM 554 N N . GLY A 1 74 ? 10.898 7.215 12.805 1 96.5 74 GLY A N 1
ATOM 555 C CA . GLY A 1 74 ? 10.547 8.594 12.508 1 96.5 74 GLY A CA 1
ATOM 556 C C . GLY A 1 74 ? 11.75 9.453 12.18 1 96.5 74 GLY A C 1
ATOM 557 O O . GLY A 1 74 ? 11.758 10.656 12.453 1 96.5 74 GLY A O 1
ATOM 558 N N . PHE A 1 75 ? 12.805 8.805 11.625 1 95.56 75 PHE A N 1
ATOM 559 C CA . PHE A 1 75 ? 14 9.531 11.227 1 95.56 75 PHE A CA 1
ATOM 560 C C . PHE A 1 75 ? 13.914 9.977 9.766 1 95.56 75 PHE A C 1
ATOM 562 O O . PHE A 1 75 ? 13.82 9.141 8.867 1 95.56 75 PHE A O 1
ATOM 569 N N . GLN A 1 76 ? 14.016 11.297 9.484 1 95.06 76 GLN A N 1
ATOM 570 C CA . GLN A 1 76 ? 13.961 11.867 8.141 1 95.06 76 GLN A CA 1
ATOM 571 C C . GLN A 1 76 ? 12.812 11.281 7.336 1 95.06 76 GLN A C 1
ATOM 573 O O . GLN A 1 76 ? 13 10.883 6.18 1 95.06 76 GLN A O 1
ATOM 578 N N . THR A 1 77 ? 11.719 11.273 7.965 1 95.69 77 THR A N 1
ATOM 579 C CA . THR A 1 77 ? 10.57 10.523 7.465 1 95.69 77 THR A CA 1
ATOM 580 C C . THR A 1 77 ? 10.133 11.047 6.102 1 95.69 77 THR A C 1
ATOM 582 O O . THR A 1 77 ? 9.914 10.273 5.172 1 95.69 77 THR A O 1
ATOM 585 N N . ARG A 1 78 ? 10.055 12.328 5.898 1 95.44 78 ARG A N 1
ATOM 586 C CA . ARG A 1 78 ? 9.547 12.875 4.645 1 95.44 78 ARG A CA 1
ATOM 587 C C . ARG A 1 78 ? 10.445 12.484 3.475 1 95.44 78 ARG A C 1
ATOM 589 O O . ARG A 1 78 ? 9.969 11.922 2.486 1 95.44 78 ARG A O 1
ATOM 596 N N . ALA A 1 79 ? 11.711 12.695 3.592 1 95.75 79 ALA A N 1
ATOM 597 C CA . ALA A 1 79 ? 12.656 12.398 2.521 1 95.75 79 ALA A CA 1
ATOM 598 C C . ALA A 1 79 ? 12.727 10.898 2.246 1 95.75 79 ALA A C 1
ATOM 600 O O . ALA A 1 79 ? 12.719 10.477 1.088 1 95.75 79 ALA A O 1
ATOM 601 N N . LEU A 1 80 ? 12.758 10.141 3.258 1 97.94 80 LEU A N 1
ATOM 602 C CA . LEU A 1 80 ? 12.922 8.703 3.113 1 97.94 80 LEU A CA 1
ATOM 603 C C . LEU A 1 80 ? 11.633 8.055 2.617 1 97.94 80 LEU A C 1
ATOM 605 O O . LEU A 1 80 ? 11.672 7.062 1.885 1 97.94 80 LEU A O 1
ATOM 609 N N . ALA A 1 81 ? 10.5 8.602 2.992 1 98.38 81 ALA A N 1
ATOM 610 C CA . ALA A 1 81 ? 9.242 8.109 2.443 1 98.38 81 ALA A CA 1
ATOM 611 C C . ALA A 1 81 ? 9.18 8.328 0.935 1 98.38 81 ALA A C 1
ATOM 613 O O . ALA A 1 81 ? 8.719 7.461 0.193 1 98.38 81 ALA A O 1
ATOM 614 N N . LEU A 1 82 ? 9.602 9.477 0.509 1 97.94 82 LEU A N 1
ATOM 615 C CA . LEU A 1 82 ? 9.633 9.742 -0.924 1 97.94 82 LEU A CA 1
ATOM 616 C C . LEU A 1 82 ? 10.57 8.766 -1.634 1 97.94 82 LEU A C 1
ATOM 618 O O . LEU A 1 82 ? 10.219 8.211 -2.678 1 97.94 82 LEU A O 1
ATOM 622 N N . LEU A 1 83 ? 11.703 8.562 -1.101 1 98.56 83 LEU A N 1
ATOM 623 C CA . LEU A 1 83 ? 12.688 7.648 -1.674 1 98.56 83 LEU A CA 1
ATOM 624 C C . LEU A 1 83 ? 12.133 6.227 -1.729 1 98.56 83 LEU A C 1
ATOM 626 O O . LEU A 1 83 ? 12.273 5.543 -2.744 1 98.56 83 LEU A O 1
ATOM 630 N N . LEU A 1 84 ? 11.547 5.754 -0.677 1 98.81 84 LEU A N 1
ATOM 631 C CA . LEU A 1 84 ? 10.992 4.406 -0.622 1 98.81 84 LEU A CA 1
ATOM 632 C C . LEU A 1 84 ? 9.812 4.266 -1.574 1 98.81 84 LEU A C 1
ATOM 634 O O . LEU A 1 84 ? 9.578 3.188 -2.131 1 98.81 84 LEU A O 1
ATOM 638 N N . ALA A 1 85 ? 9.062 5.367 -1.766 1 98.88 85 ALA A N 1
ATOM 639 C CA . ALA A 1 85 ? 7.988 5.352 -2.756 1 98.88 85 ALA A CA 1
ATOM 640 C C . ALA A 1 85 ? 8.539 5.086 -4.156 1 98.88 85 ALA A C 1
ATOM 642 O O . ALA A 1 85 ? 8.016 4.238 -4.883 1 98.88 85 ALA A O 1
ATOM 643 N N . LEU A 1 86 ? 9.547 5.785 -4.512 1 98.75 86 LEU A N 1
ATOM 644 C CA . LEU A 1 86 ? 10.172 5.594 -5.816 1 98.75 86 LEU A CA 1
ATOM 645 C C . LEU A 1 86 ? 10.719 4.18 -5.957 1 98.75 86 LEU A C 1
ATOM 647 O O . LEU A 1 86 ? 10.555 3.545 -7.004 1 98.75 86 LEU A O 1
ATOM 651 N N . TYR A 1 87 ? 11.344 3.711 -4.91 1 98.75 87 TYR A N 1
ATOM 652 C CA . TYR A 1 87 ? 11.836 2.338 -4.879 1 98.75 87 TYR A CA 1
ATOM 653 C C . TYR A 1 87 ? 10.703 1.347 -5.109 1 98.75 87 TYR A C 1
ATOM 655 O O . TYR A 1 87 ? 10.852 0.391 -5.875 1 98.75 87 TYR A O 1
ATOM 663 N N . THR A 1 88 ? 9.586 1.562 -4.434 1 98.81 88 THR A N 1
ATOM 664 C CA . THR A 1 88 ? 8.445 0.654 -4.508 1 98.81 88 THR A CA 1
ATOM 665 C C . THR A 1 88 ? 7.871 0.623 -5.922 1 98.81 88 THR A C 1
ATOM 667 O O . THR A 1 88 ? 7.508 -0.442 -6.426 1 98.81 88 THR A O 1
ATOM 670 N N . ILE A 1 89 ? 7.812 1.771 -6.562 1 98.75 89 ILE A N 1
ATOM 671 C CA . ILE A 1 89 ? 7.379 1.814 -7.953 1 98.75 89 ILE A CA 1
ATOM 672 C C . ILE A 1 89 ? 8.367 1.041 -8.828 1 98.75 89 ILE A C 1
ATOM 674 O O . ILE A 1 89 ? 7.961 0.238 -9.672 1 98.75 89 ILE A O 1
ATOM 678 N N . GLY A 1 90 ? 9.641 1.282 -8.602 1 97.56 90 GLY A N 1
ATOM 679 C CA . GLY A 1 90 ? 10.664 0.569 -9.352 1 97.56 90 GLY A CA 1
ATOM 680 C C . GLY A 1 90 ? 10.57 -0.938 -9.203 1 97.56 90 GLY A C 1
ATOM 681 O O . GLY A 1 90 ? 10.703 -1.676 -10.18 1 97.56 90 GLY A O 1
ATOM 682 N N . THR A 1 91 ? 10.359 -1.411 -7.969 1 97.12 91 THR A N 1
ATOM 683 C CA . THR A 1 91 ? 10.266 -2.848 -7.738 1 97.12 91 THR A CA 1
ATOM 684 C C . THR A 1 91 ? 9.008 -3.42 -8.383 1 97.12 91 THR A C 1
ATOM 686 O O . THR A 1 91 ? 8.992 -4.578 -8.805 1 97.12 91 THR A O 1
ATOM 689 N N . GLY A 1 92 ? 7.953 -2.635 -8.445 1 97.88 92 GLY A N 1
ATOM 690 C CA . GLY A 1 92 ? 6.789 -3.061 -9.203 1 97.88 92 GLY A CA 1
ATOM 691 C C . GLY A 1 92 ? 7.082 -3.275 -10.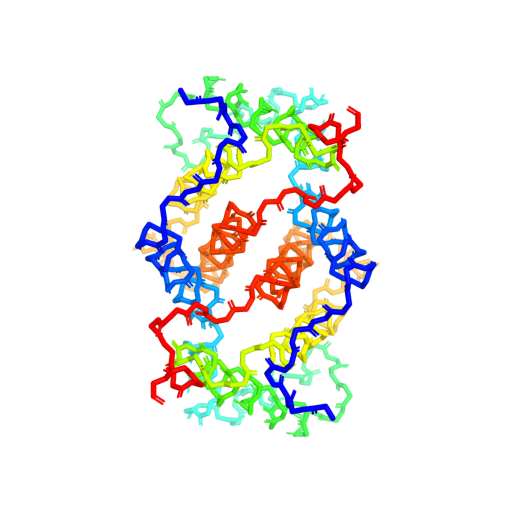68 1 97.88 92 GLY A C 1
ATOM 692 O O . GLY A 1 92 ? 6.695 -4.297 -11.25 1 97.88 92 GLY A O 1
ATOM 693 N N . ILE A 1 93 ? 7.758 -2.328 -11.289 1 97.25 93 ILE A N 1
ATOM 694 C CA . ILE A 1 93 ? 8.047 -2.371 -12.719 1 97.25 93 ILE A CA 1
ATOM 695 C C . ILE A 1 93 ? 8.969 -3.553 -13.023 1 97.25 93 ILE A C 1
ATOM 697 O O . ILE A 1 93 ? 8.758 -4.273 -14 1 97.25 93 ILE A O 1
ATOM 701 N N . ILE A 1 94 ? 9.922 -3.799 -12.156 1 95.25 94 ILE A N 1
ATOM 702 C CA . ILE A 1 94 ? 10.914 -4.828 -12.422 1 95.25 94 ILE A CA 1
ATOM 703 C C . ILE A 1 94 ? 10.383 -6.191 -11.984 1 95.25 94 ILE A C 1
ATOM 705 O O . ILE A 1 94 ? 10.516 -7.18 -12.711 1 95.25 94 ILE A O 1
ATOM 709 N N . GLY A 1 95 ? 9.758 -6.281 -10.836 1 95.38 95 GLY A N 1
ATOM 710 C CA . GLY A 1 95 ? 9.406 -7.551 -10.227 1 95.38 95 GLY A CA 1
ATOM 711 C C . GLY A 1 95 ? 8.008 -8.023 -10.602 1 95.38 95 GLY A C 1
ATOM 712 O O . GLY A 1 95 ? 7.684 -9.203 -10.445 1 95.38 95 GLY A O 1
ATOM 713 N N . HIS A 1 96 ? 7.199 -7.129 -11.039 1 97.88 96 HIS A N 1
ATOM 714 C CA . HIS A 1 96 ? 5.809 -7.473 -11.312 1 97.88 96 HIS A CA 1
ATOM 715 C C . HIS A 1 96 ? 5.375 -6.965 -12.68 1 97.88 96 HIS A C 1
ATOM 717 O O . HIS A 1 96 ? 4.312 -6.355 -12.812 1 97.88 96 HIS A O 1
ATOM 723 N N . HIS A 1 97 ? 6.23 -7.152 -13.68 1 96.75 97 HIS A N 1
ATOM 724 C CA . HIS A 1 97 ? 5.969 -6.723 -15.055 1 96.75 97 HIS A CA 1
ATOM 725 C C . HIS A 1 97 ? 4.918 -7.613 -15.711 1 96.75 97 HIS A C 1
ATOM 727 O O . HIS A 1 97 ? 5.219 -8.328 -16.672 1 96.75 97 HIS A O 1
ATOM 733 N N . TYR A 1 98 ? 3.707 -7.469 -15.328 1 97.75 98 TYR A N 1
ATOM 734 C CA . TYR A 1 98 ? 2.605 -8.344 -15.711 1 97.75 98 TYR A CA 1
ATOM 735 C C . TYR A 1 98 ? 2.311 -8.242 -17.203 1 97.75 98 TYR A C 1
ATOM 737 O O . TYR A 1 98 ? 1.712 -9.141 -17.781 1 97.75 98 TYR A O 1
ATOM 745 N N . TRP A 1 99 ? 2.752 -7.199 -17.875 1 97.75 99 TRP A N 1
ATOM 746 C CA . TRP A 1 99 ? 2.484 -6.969 -19.297 1 97.75 99 TRP A CA 1
ATOM 747 C C . TRP A 1 99 ? 3.303 -7.918 -20.156 1 97.75 99 TRP A C 1
ATOM 749 O O . TRP A 1 99 ? 3.096 -7.992 -21.375 1 97.75 99 TRP A O 1
ATOM 759 N N . THR A 1 100 ? 4.203 -8.672 -19.594 1 96.38 100 THR A N 1
ATOM 760 C CA . THR A 1 100 ? 4.969 -9.664 -20.328 1 96.38 100 THR A CA 1
ATOM 761 C C . THR A 1 100 ? 4.516 -11.078 -19.969 1 96.38 100 THR A C 1
ATOM 763 O O . THR A 1 100 ? 5.188 -12.055 -20.297 1 96.38 100 THR A O 1
ATOM 766 N N . MET A 1 101 ? 3.451 -11.234 -19.219 1 96.31 101 MET A N 1
ATOM 767 C CA . MET A 1 101 ? 3.002 -12.516 -18.688 1 96.31 101 MET A CA 1
ATOM 768 C C . MET A 1 101 ? 1.62 -12.875 -19.234 1 96.31 101 MET A C 1
ATOM 770 O O . MET A 1 101 ? 0.971 -12.055 -19.875 1 96.31 101 MET A O 1
ATOM 774 N N . THR A 1 102 ? 1.209 -14.102 -18.953 1 96.88 102 THR A N 1
ATOM 775 C CA . THR A 1 102 ? -0.113 -14.562 -19.359 1 96.88 102 THR A CA 1
ATOM 776 C C . THR A 1 102 ? -0.756 -15.414 -18.266 1 96.88 102 THR A C 1
ATOM 778 O O . THR A 1 102 ? -0.096 -15.781 -17.297 1 96.88 102 THR A O 1
ATOM 781 N N . GLY A 1 103 ? -2.104 -15.57 -18.312 1 95.44 103 GLY A N 1
ATOM 782 C CA . GLY A 1 103 ? -2.824 -16.484 -17.438 1 95.44 103 GLY A CA 1
ATOM 783 C C . GLY A 1 103 ? -2.814 -16.047 -15.984 1 95.44 103 GLY A C 1
ATOM 784 O O . GLY A 1 103 ? -2.898 -14.844 -15.688 1 95.44 103 GLY A O 1
ATOM 785 N N . GLY A 1 104 ? -2.801 -16.969 -15.07 1 94.31 104 GLY A N 1
ATOM 786 C CA . GLY A 1 104 ? -2.848 -16.719 -13.641 1 94.31 104 GLY A CA 1
ATOM 787 C C . GLY A 1 104 ? -1.685 -15.891 -13.141 1 94.31 104 GLY A C 1
ATOM 788 O O . GLY A 1 104 ? -1.854 -15.047 -12.258 1 94.31 104 GLY A O 1
ATOM 789 N N . GLU A 1 105 ? -0.537 -16.141 -13.781 1 96.19 105 GLU A N 1
ATOM 790 C CA . GLU A 1 105 ? 0.645 -15.375 -13.398 1 96.19 105 GLU A CA 1
ATOM 791 C C . GLU A 1 105 ? 0.474 -13.898 -13.742 1 96.19 105 GLU A C 1
ATOM 793 O O . GLU A 1 105 ? 0.897 -13.031 -12.977 1 96.19 105 GLU A O 1
ATOM 798 N N . GLN A 1 106 ? -0.14 -13.602 -14.883 1 97.88 106 GLN A N 1
ATOM 799 C CA . GLN A 1 106 ? -0.378 -12.219 -15.289 1 97.88 106 GLN A CA 1
ATOM 800 C C . GLN A 1 106 ? -1.286 -11.508 -14.297 1 97.88 106 GLN A C 1
ATOM 802 O O . GLN A 1 106 ? -0.987 -10.391 -13.859 1 97.88 106 GLN A O 1
ATOM 807 N N . ILE A 1 107 ? -2.367 -12.188 -13.914 1 96.19 107 ILE A N 1
ATOM 808 C CA . ILE A 1 107 ? -3.334 -11.586 -13 1 96.19 107 ILE A CA 1
ATOM 809 C C . ILE A 1 107 ? -2.688 -11.367 -11.633 1 96.19 107 ILE A C 1
ATOM 811 O O . ILE A 1 107 ? -2.812 -10.297 -11.047 1 96.19 107 ILE A O 1
ATOM 815 N N . ASN A 1 108 ? -1.985 -12.375 -11.195 1 97.56 108 ASN A N 1
ATOM 816 C CA . ASN A 1 108 ? -1.306 -12.297 -9.906 1 97.56 108 ASN A CA 1
ATOM 817 C C . ASN A 1 108 ? -0.309 -11.141 -9.867 1 97.56 108 ASN A C 1
ATOM 819 O O . ASN A 1 108 ? -0.303 -10.352 -8.922 1 97.56 108 ASN A O 1
ATOM 823 N N . ASN A 1 109 ? 0.478 -11.016 -10.922 1 98.25 109 ASN A N 1
ATOM 824 C CA . ASN A 1 109 ? 1.505 -9.977 -10.938 1 98.25 109 ASN A CA 1
ATOM 825 C C . ASN A 1 109 ? 0.902 -8.594 -11.164 1 98.25 109 ASN A C 1
ATOM 827 O O . ASN A 1 109 ? 1.449 -7.586 -10.711 1 98.25 109 ASN A O 1
ATOM 831 N N . MET A 1 110 ? -0.218 -8.555 -11.867 1 98.38 110 MET A N 1
ATOM 832 C CA . MET A 1 110 ? -0.923 -7.285 -11.992 1 98.38 110 MET A CA 1
ATOM 833 C C . MET A 1 110 ? -1.377 -6.777 -10.625 1 98.38 110 MET A C 1
ATOM 835 O O . MET A 1 110 ? -1.238 -5.594 -10.32 1 98.38 110 MET A O 1
ATOM 839 N N . ILE A 1 111 ? -1.901 -7.652 -9.805 1 98.31 111 ILE A N 1
ATOM 840 C CA . ILE A 1 111 ? -2.35 -7.285 -8.461 1 98.31 111 ILE A CA 1
ATOM 841 C C . ILE A 1 111 ? -1.156 -6.828 -7.629 1 98.31 111 ILE A C 1
ATOM 843 O O . ILE A 1 111 ? -1.22 -5.793 -6.961 1 98.31 111 ILE A O 1
ATOM 847 N N . HIS A 1 112 ? -0.06 -7.598 -7.715 1 98.69 112 HIS A N 1
ATOM 848 C CA . HIS A 1 112 ? 1.153 -7.199 -7.008 1 98.69 112 HIS A CA 1
ATOM 849 C C . HIS A 1 112 ? 1.614 -5.812 -7.445 1 98.69 112 HIS A C 1
ATOM 851 O O . HIS A 1 112 ? 1.991 -4.988 -6.609 1 98.69 112 HIS A O 1
ATOM 857 N N . PHE A 1 113 ? 1.582 -5.562 -8.75 1 98.81 113 PHE A N 1
ATOM 858 C CA . PHE A 1 113 ? 2.035 -4.293 -9.297 1 98.81 113 PHE A CA 1
ATOM 859 C C . PHE A 1 113 ? 1.21 -3.137 -8.75 1 98.81 113 PHE A C 1
ATOM 861 O O . PHE A 1 113 ? 1.765 -2.16 -8.242 1 98.81 113 PHE A O 1
ATOM 868 N N . TYR A 1 114 ? -0.019 -3.281 -8.82 1 98.81 114 TYR A N 1
ATOM 869 C CA . TYR A 1 114 ? -0.861 -2.164 -8.398 1 98.81 114 TYR A CA 1
ATOM 870 C C . TYR A 1 114 ? -0.884 -2.033 -6.883 1 98.81 114 TYR A C 1
ATOM 872 O O . TYR A 1 114 ? -1.121 -0.946 -6.352 1 98.81 114 TYR A O 1
ATOM 880 N N . LYS A 1 115 ? -0.646 -3.09 -6.141 1 98.94 115 LYS A N 1
ATOM 881 C CA . LYS A 1 115 ? -0.444 -2.943 -4.703 1 98.94 115 LYS A CA 1
ATOM 882 C C . LYS A 1 115 ? 0.816 -2.137 -4.402 1 98.94 115 LYS A C 1
ATOM 884 O O . LYS A 1 115 ? 0.837 -1.334 -3.469 1 98.94 115 LYS A O 1
ATOM 889 N N . ASN A 1 116 ? 1.877 -2.393 -5.238 1 98.94 116 ASN A N 1
ATOM 890 C CA . ASN A 1 116 ? 3.064 -1.557 -5.098 1 98.94 116 ASN A CA 1
ATOM 891 C C . ASN A 1 116 ? 2.748 -0.086 -5.355 1 98.94 116 ASN A C 1
ATOM 893 O O . ASN A 1 116 ? 3.242 0.793 -4.648 1 98.94 116 ASN A O 1
ATOM 897 N N . ILE A 1 117 ? 1.963 0.131 -6.324 1 98.94 117 ILE A N 1
ATOM 898 C CA . ILE A 1 117 ? 1.557 1.492 -6.652 1 98.94 117 ILE A CA 1
ATOM 899 C C . ILE A 1 117 ? 0.779 2.096 -5.488 1 98.94 117 ILE A C 1
ATOM 901 O O . ILE A 1 117 ? 1.003 3.25 -5.113 1 98.94 117 ILE A O 1
ATOM 905 N N . ALA A 1 118 ? -0.109 1.349 -4.918 1 98.94 118 ALA A N 1
ATOM 906 C CA . ALA A 1 118 ? -0.888 1.814 -3.771 1 98.94 118 ALA A CA 1
ATOM 907 C C . ALA A 1 118 ? 0.014 2.113 -2.578 1 98.94 118 ALA A C 1
ATOM 909 O O . ALA A 1 118 ? -0.162 3.125 -1.896 1 98.94 118 ALA A O 1
ATOM 910 N N . ILE A 1 119 ? 0.954 1.246 -2.336 1 98.94 119 ILE A N 1
ATOM 911 C CA . ILE A 1 119 ? 1.89 1.451 -1.236 1 98.94 119 ILE A CA 1
ATOM 912 C C . ILE A 1 119 ? 2.689 2.73 -1.471 1 98.94 119 ILE A C 1
ATOM 914 O O . ILE A 1 119 ? 2.9 3.516 -0.544 1 98.94 119 ILE A O 1
ATOM 918 N N . ALA A 1 120 ? 3.125 2.924 -2.715 1 98.94 120 ALA A N 1
ATOM 919 C CA . ALA A 1 120 ? 3.814 4.168 -3.051 1 98.94 120 ALA A CA 1
ATOM 920 C C . ALA A 1 120 ? 2.941 5.379 -2.74 1 98.94 120 ALA A C 1
ATOM 922 O O . ALA A 1 120 ? 3.428 6.387 -2.217 1 98.94 120 ALA A O 1
ATOM 923 N N . GLY A 1 121 ? 1.687 5.266 -3.064 1 98.88 121 GLY A N 1
ATOM 924 C CA . GLY A 1 121 ? 0.76 6.328 -2.705 1 98.88 121 GLY A CA 1
ATOM 925 C C . GLY A 1 121 ? 0.692 6.578 -1.21 1 98.88 121 GLY A C 1
ATOM 926 O O . GLY A 1 121 ? 0.646 7.73 -0.771 1 98.88 121 GLY A O 1
ATOM 927 N N . GLY A 1 122 ? 0.66 5.535 -0.423 1 98.88 122 GLY A N 1
ATOM 928 C CA . GLY A 1 122 ? 0.68 5.66 1.025 1 98.88 122 GLY A CA 1
ATOM 929 C C . GLY A 1 122 ? 1.938 6.328 1.55 1 98.88 122 GLY A C 1
ATOM 930 O O . GLY A 1 122 ? 1.875 7.137 2.475 1 98.88 122 GLY A O 1
ATOM 931 N N . LEU A 1 123 ? 3.055 6.004 0.955 1 98.88 123 LEU A N 1
ATOM 932 C CA . LEU A 1 123 ? 4.32 6.613 1.34 1 98.88 123 LEU A CA 1
ATOM 933 C C . LEU A 1 123 ? 4.328 8.102 1.012 1 98.88 123 LEU A C 1
ATOM 935 O O . LEU A 1 123 ? 4.879 8.906 1.768 1 98.88 123 LEU A O 1
ATOM 939 N N . LEU A 1 124 ? 3.703 8.516 -0.079 1 98.56 124 LEU A N 1
ATOM 940 C CA . LEU A 1 124 ? 3.586 9.93 -0.411 1 98.56 124 LEU A CA 1
ATOM 941 C C . LEU A 1 124 ? 2.68 10.648 0.583 1 98.56 124 LEU A C 1
ATOM 943 O O . LEU A 1 124 ? 2.918 11.805 0.918 1 98.56 124 LEU A O 1
ATOM 947 N N . ALA A 1 125 ? 1.604 9.969 1.017 1 98.12 125 ALA A N 1
ATOM 948 C CA . ALA A 1 125 ? 0.757 10.547 2.055 1 98.12 125 ALA A CA 1
ATOM 949 C C . ALA A 1 125 ? 1.548 10.789 3.338 1 98.12 125 ALA A C 1
ATOM 951 O O . ALA A 1 125 ? 1.397 11.828 3.979 1 98.12 125 ALA A O 1
ATOM 952 N N . LEU A 1 126 ? 2.371 9.836 3.656 1 97.88 126 LEU A N 1
ATOM 953 C CA . LEU A 1 126 ? 3.221 9.984 4.832 1 97.88 126 LEU A CA 1
ATOM 954 C C . LEU A 1 126 ? 4.219 11.125 4.645 1 97.88 126 LEU A C 1
ATOM 956 O O . LEU A 1 126 ? 4.469 11.898 5.57 1 97.88 126 LEU A O 1
ATOM 960 N N . CYS A 1 127 ? 4.781 11.172 3.479 1 96.81 127 CYS A N 1
ATOM 961 C CA . CYS A 1 127 ? 5.691 12.258 3.139 1 96.81 127 CYS A CA 1
ATOM 962 C C . CYS A 1 127 ? 5.035 13.609 3.365 1 96.81 127 CYS A C 1
ATOM 964 O O . CYS A 1 127 ? 5.645 14.516 3.938 1 96.81 127 CYS A O 1
ATOM 966 N N . ALA A 1 128 ? 3.826 13.758 2.967 1 95.06 128 ALA A N 1
ATOM 967 C CA . ALA A 1 128 ? 3.082 15.008 3.107 1 95.06 128 ALA A CA 1
ATOM 968 C C . ALA A 1 128 ? 2.736 15.281 4.57 1 95.06 128 ALA A C 1
ATOM 970 O O . ALA A 1 128 ? 2.771 16.422 5.02 1 95.06 128 ALA A O 1
ATOM 971 N N . ALA A 1 129 ? 2.365 14.242 5.305 1 92.75 129 ALA A N 1
ATOM 972 C CA . ALA A 1 129 ? 1.916 14.375 6.688 1 92.75 129 ALA A CA 1
ATOM 973 C C . ALA A 1 129 ? 3.094 14.633 7.625 1 92.75 129 ALA A C 1
ATOM 975 O O . ALA A 1 129 ? 2.963 15.352 8.617 1 92.75 129 ALA A O 1
ATOM 976 N N . GLY A 1 130 ? 4.223 13.938 7.281 1 90 130 GLY A N 1
ATOM 977 C CA . GLY A 1 130 ? 5.367 13.992 8.18 1 90 130 GLY A CA 1
ATOM 978 C C . GLY A 1 130 ? 5.352 12.898 9.234 1 90 130 GLY A C 1
ATOM 979 O O . GLY A 1 130 ? 4.461 12.047 9.234 1 90 130 GLY A O 1
ATOM 980 N N . PRO A 1 131 ? 6.34 12.93 10.125 1 86.38 131 PRO A N 1
ATOM 981 C CA . PRO A 1 131 ? 6.555 11.812 11.039 1 86.38 131 PRO A CA 1
ATOM 982 C C . PRO A 1 131 ? 5.605 11.844 12.242 1 86.38 131 PRO A C 1
ATOM 984 O O . PRO A 1 131 ? 5.434 10.828 12.922 1 86.38 131 PRO A O 1
ATOM 987 N N . GLY A 1 132 ? 5.012 12.875 12.539 1 86.5 132 GLY A N 1
ATOM 988 C CA . GLY A 1 132 ? 4.285 13.047 13.789 1 86.5 132 GLY A CA 1
ATOM 989 C C . GLY A 1 132 ? 5.195 13.273 14.977 1 86.5 132 GLY A C 1
ATOM 990 O O . GLY A 1 132 ? 6.414 13.375 14.828 1 86.5 132 GLY A O 1
ATOM 991 N N . ARG A 1 133 ? 4.676 13.289 16.156 1 83.81 133 ARG A N 1
ATOM 992 C CA . ARG A 1 133 ? 5.434 13.664 17.344 1 83.81 133 ARG A CA 1
ATOM 993 C C . ARG A 1 133 ? 6.238 12.484 17.891 1 83.81 133 ARG A C 1
ATOM 995 O O . ARG A 1 133 ? 7.285 12.672 18.5 1 83.81 133 ARG A O 1
ATOM 1002 N N . PHE A 1 134 ? 5.691 11.359 17.734 1 84.75 134 PHE A N 1
ATOM 1003 C CA . PHE A 1 134 ? 6.402 10.164 18.188 1 84.75 134 PHE A CA 1
ATOM 1004 C C . PHE A 1 134 ? 7.461 9.75 17.172 1 84.75 134 PHE A C 1
ATOM 1006 O O . PHE A 1 134 ? 7.355 8.688 16.547 1 84.75 134 PHE A O 1
ATOM 1013 N N . SER A 1 135 ? 8.5 10.695 17.016 1 88 135 SER A N 1
ATOM 1014 C CA . SER A 1 135 ? 9.547 10.508 16.016 1 88 135 SER A CA 1
ATOM 1015 C C . SER A 1 135 ? 10.891 11.023 16.516 1 88 135 SER A C 1
ATOM 1017 O O . SER A 1 135 ? 10.938 11.898 17.391 1 88 135 SER A O 1
ATOM 1019 N N . ILE A 1 136 ? 11.883 10.422 16.062 1 86.06 136 ILE A N 1
ATOM 1020 C CA . ILE A 1 136 ? 13.234 10.82 16.422 1 86.06 136 ILE A CA 1
ATOM 1021 C C . ILE A 1 136 ? 13.5 12.25 15.945 1 86.06 136 ILE A C 1
ATOM 1023 O O . ILE A 1 136 ? 14.25 12.992 16.578 1 86.06 136 ILE A O 1
ATOM 1027 N N . ASP A 1 137 ? 12.875 12.609 14.867 1 82.12 137 ASP A N 1
ATOM 1028 C CA . ASP A 1 137 ? 13.102 13.953 14.32 1 82.12 137 ASP A CA 1
ATOM 1029 C C . ASP A 1 137 ? 12.492 15.016 15.227 1 82.12 137 ASP A C 1
ATOM 1031 O O . ASP A 1 137 ? 12.852 16.203 15.133 1 82.12 137 ASP A O 1
ATOM 1035 N N . ARG A 1 138 ? 11.469 14.773 15.953 1 72.69 138 ARG A N 1
ATOM 1036 C CA . ARG A 1 138 ? 10.82 15.758 16.812 1 72.69 138 ARG A CA 1
ATOM 1037 C C . ARG A 1 138 ? 11.102 15.453 18.297 1 72.69 138 ARG A C 1
ATOM 1039 O O . ARG A 1 138 ? 10.672 16.203 19.172 1 72.69 138 ARG A O 1
ATOM 1046 N N . GLY A 1 139 ? 11.875 14.336 18.531 1 51.94 139 GLY A N 1
ATOM 1047 C CA . GLY A 1 139 ? 12.281 14.141 19.906 1 51.94 139 GLY A CA 1
ATOM 1048 C C . GLY A 1 139 ? 13.578 14.844 20.266 1 51.94 139 GLY A C 1
ATOM 1049 O O . GLY A 1 139 ? 14.312 15.266 19.375 1 51.94 139 GLY A O 1
ATOM 1050 N N . MET B 1 1 ? 17.438 23.781 3.609 1 38.31 1 MET B N 1
ATOM 1051 C CA . MET B 1 1 ? 16.125 23.266 4.023 1 38.31 1 MET B CA 1
ATOM 1052 C C . MET B 1 1 ? 16.281 21.953 4.797 1 38.31 1 MET B C 1
ATOM 1054 O O . MET B 1 1 ? 16.938 21.031 4.324 1 38.31 1 MET B O 1
ATOM 1058 N N . THR B 1 2 ? 16.203 21.953 6.012 1 49.16 2 THR B N 1
ATOM 1059 C CA . THR B 1 2 ? 16.422 20.75 6.82 1 49.16 2 THR B CA 1
ATOM 1060 C C . THR B 1 2 ? 15.508 19.625 6.371 1 49.16 2 THR B C 1
ATOM 1062 O O . THR B 1 2 ? 14.414 19.859 5.859 1 49.16 2 THR B O 1
ATOM 1065 N N . PRO B 1 3 ? 16.047 18.484 6.117 1 54.34 3 PRO B N 1
ATOM 1066 C CA . PRO B 1 3 ? 15.297 17.344 5.57 1 54.34 3 PRO B CA 1
ATOM 1067 C C . PRO B 1 3 ? 13.922 17.172 6.207 1 54.34 3 PRO B C 1
ATOM 1069 O O . PRO B 1 3 ? 13.047 16.531 5.633 1 54.34 3 PRO B O 1
ATOM 1072 N N . ASN B 1 4 ? 13.641 17.797 7.332 1 60.91 4 ASN B N 1
ATOM 1073 C CA . ASN B 1 4 ? 12.328 17.703 7.957 1 60.91 4 ASN B CA 1
ATOM 1074 C C . ASN B 1 4 ? 11.508 18.969 7.734 1 60.91 4 ASN B C 1
ATOM 1076 O O . ASN B 1 4 ? 10.539 19.219 8.461 1 60.91 4 ASN B O 1
ATOM 1080 N N . GLN B 1 5 ? 11.977 19.781 6.758 1 65.88 5 GLN B N 1
ATOM 1081 C CA . GLN B 1 5 ? 11.227 21 6.496 1 65.88 5 GLN B CA 1
ATOM 1082 C C . GLN B 1 5 ? 9.891 20.703 5.82 1 65.88 5 GLN B C 1
ATOM 1084 O O . GLN B 1 5 ? 9.828 19.859 4.918 1 65.88 5 GLN B O 1
ATOM 1089 N N . PRO B 1 6 ? 8.906 21.344 6.375 1 71.75 6 PRO B N 1
ATOM 1090 C CA . PRO B 1 6 ? 7.609 21.141 5.723 1 71.75 6 PRO B CA 1
ATOM 1091 C C . PRO B 1 6 ? 7.586 21.641 4.281 1 71.75 6 PRO B C 1
ATOM 1093 O O . PRO B 1 6 ? 8.297 22.594 3.939 1 71.75 6 PRO B O 1
ATOM 1096 N N . PHE B 1 7 ? 6.98 20.906 3.43 1 79 7 PHE B N 1
ATOM 1097 C CA . PHE B 1 7 ? 6.738 21.328 2.053 1 79 7 PHE B CA 1
ATOM 1098 C C . PHE B 1 7 ? 5.945 22.625 2.01 1 79 7 PHE B C 1
ATOM 1100 O O . PHE B 1 7 ? 5.211 22.938 2.947 1 79 7 PHE B O 1
ATOM 1107 N N . LEU B 1 8 ? 6.121 23.219 0.933 1 75.81 8 LEU B N 1
ATOM 1108 C CA . LEU B 1 8 ? 5.199 24.328 0.652 1 75.81 8 LEU B CA 1
ATOM 1109 C C . LEU B 1 8 ? 3.775 23.797 0.482 1 75.81 8 LEU B C 1
ATOM 1111 O O . LEU B 1 8 ? 3.57 22.656 0.095 1 75.81 8 LEU B O 1
ATOM 1115 N N . ALA B 1 9 ? 2.906 24.719 0.766 1 82.75 9 ALA B N 1
ATOM 1116 C CA . ALA B 1 9 ? 1.495 24.344 0.74 1 82.75 9 ALA B CA 1
ATOM 1117 C C . ALA B 1 9 ? 1.112 23.75 -0.612 1 82.75 9 ALA B C 1
ATOM 1119 O O . ALA B 1 9 ? 0.418 22.734 -0.673 1 82.75 9 ALA B O 1
ATOM 1120 N N . SER B 1 10 ? 1.586 24.328 -1.626 1 85 10 SER B N 1
ATOM 1121 C CA . SER B 1 10 ? 1.265 23.875 -2.971 1 85 10 SER B CA 1
ATOM 1122 C C . SER B 1 10 ? 1.857 22.484 -3.232 1 85 10 SER B C 1
ATOM 1124 O O . SER B 1 10 ? 1.216 21.641 -3.857 1 85 10 SER B O 1
ATOM 1126 N N . GLN B 1 11 ? 3.051 22.297 -2.77 1 89.5 11 GLN B N 1
ATOM 1127 C CA . GLN B 1 11 ? 3.715 21 -2.938 1 89.5 11 GLN B CA 1
ATOM 1128 C C . GLN B 1 11 ? 3.004 19.906 -2.148 1 89.5 11 GLN B C 1
ATOM 1130 O O . GLN B 1 11 ? 2.826 18.797 -2.643 1 89.5 11 GLN B O 1
ATOM 1135 N N . ARG B 1 12 ? 2.65 20.234 -0.995 1 92.38 12 ARG B N 1
ATOM 1136 C CA . ARG B 1 12 ? 1.929 19.281 -0.157 1 92.38 12 ARG B CA 1
ATOM 1137 C C . ARG B 1 12 ? 0.606 18.875 -0.802 1 92.38 12 ARG B C 1
ATOM 1139 O O . ARG B 1 12 ? 0.226 17.703 -0.771 1 92.38 12 ARG B O 1
ATOM 1146 N N . ASP B 1 13 ? -0.03 19.859 -1.387 1 93.38 13 ASP B N 1
ATOM 1147 C CA . ASP B 1 13 ? -1.314 19.578 -2.023 1 93.38 13 ASP B CA 1
ATOM 1148 C C . ASP B 1 13 ? -1.146 18.656 -3.221 1 93.38 13 ASP B C 1
ATOM 1150 O O . ASP B 1 13 ? -1.976 17.766 -3.445 1 93.38 13 ASP B O 1
ATOM 1154 N N . VAL B 1 14 ? -0.134 18.859 -3.932 1 94.31 14 VAL B N 1
ATOM 1155 C CA . VAL B 1 14 ? 0.143 18 -5.078 1 94.31 14 VAL B CA 1
ATOM 1156 C C . VAL B 1 14 ? 0.48 16.578 -4.594 1 94.31 14 VAL B C 1
ATOM 1158 O O . VAL B 1 14 ? 0.013 15.602 -5.168 1 94.31 14 VAL B O 1
ATOM 1161 N N . LEU B 1 15 ? 1.257 16.516 -3.525 1 96.19 15 LEU B N 1
ATOM 1162 C CA . LEU B 1 15 ? 1.622 15.219 -2.973 1 96.19 15 LEU B CA 1
ATOM 1163 C C . LEU B 1 15 ? 0.385 14.461 -2.502 1 96.19 15 LEU B C 1
ATOM 1165 O O . LEU B 1 15 ? 0.266 13.25 -2.732 1 96.19 15 LEU B O 1
ATOM 1169 N N . LEU B 1 16 ? -0.477 15.148 -1.897 1 96.69 16 LEU B N 1
ATOM 1170 C CA . LEU B 1 16 ? -1.665 14.492 -1.359 1 96.69 16 LEU B CA 1
ATOM 1171 C C . LEU B 1 16 ? -2.609 14.07 -2.48 1 96.69 16 LEU B C 1
ATOM 1173 O O . LEU B 1 16 ? -3.281 13.047 -2.381 1 96.69 16 LEU B O 1
ATOM 1177 N N . LEU B 1 17 ? -2.689 14.875 -3.555 1 96.88 17 LEU B N 1
ATOM 1178 C CA . LEU B 1 17 ? -3.473 14.469 -4.715 1 96.88 17 LEU B CA 1
ATOM 1179 C C . LEU B 1 17 ? -2.895 13.203 -5.344 1 96.88 17 LEU B C 1
ATOM 1181 O O . LEU B 1 17 ? -3.631 12.258 -5.641 1 96.88 17 LEU B O 1
ATOM 1185 N N . LEU B 1 18 ? -1.608 13.195 -5.531 1 97.94 18 LEU B N 1
ATOM 1186 C CA . LEU B 1 18 ? -0.944 12.023 -6.09 1 97.94 18 LEU B CA 1
ATOM 1187 C C . LEU B 1 18 ? -1.123 10.812 -5.184 1 97.94 18 LEU B C 1
ATOM 1189 O O . LEU B 1 18 ? -1.338 9.695 -5.664 1 97.94 18 LEU B O 1
ATOM 1193 N N . ALA B 1 19 ? -1.009 11.039 -3.926 1 98.62 19 ALA B N 1
ATOM 1194 C CA . ALA B 1 19 ? -1.207 9.961 -2.961 1 98.62 19 ALA B CA 1
ATOM 1195 C C . ALA B 1 19 ? -2.594 9.336 -3.107 1 98.62 19 ALA B C 1
ATOM 1197 O O . ALA B 1 19 ? -2.73 8.117 -3.139 1 98.62 19 ALA B O 1
ATOM 1198 N N . ARG B 1 20 ? -3.561 10.148 -3.205 1 98.69 20 ARG B N 1
ATOM 1199 C CA . ARG B 1 20 ? -4.918 9.633 -3.346 1 98.69 20 ARG B CA 1
ATOM 1200 C C . ARG B 1 20 ? -5.062 8.82 -4.625 1 98.69 20 ARG B C 1
ATOM 1202 O O . ARG B 1 20 ? -5.633 7.727 -4.613 1 98.69 20 ARG B O 1
ATOM 1209 N N . ILE B 1 21 ? -4.582 9.312 -5.688 1 98.75 21 ILE B N 1
ATOM 1210 C CA . ILE B 1 21 ? -4.68 8.625 -6.973 1 98.75 21 ILE B CA 1
ATOM 1211 C C . ILE B 1 21 ? -3.996 7.266 -6.887 1 98.75 21 ILE B C 1
ATOM 1213 O O . ILE B 1 21 ? -4.602 6.238 -7.203 1 98.75 21 ILE B O 1
ATOM 1217 N N . LEU B 1 22 ? -2.811 7.281 -6.473 1 98.88 22 LEU B N 1
ATOM 1218 C CA . LEU B 1 22 ? -2.021 6.055 -6.449 1 98.88 22 LEU B CA 1
ATOM 1219 C C . LEU B 1 22 ? -2.594 5.059 -5.449 1 98.88 22 LEU B C 1
ATOM 1221 O O . LEU B 1 22 ? -2.582 3.85 -5.691 1 98.88 22 LEU B O 1
ATOM 1225 N N . LEU B 1 23 ? -3.105 5.512 -4.32 1 98.88 23 LEU B N 1
ATOM 1226 C CA . LEU B 1 23 ? -3.635 4.648 -3.27 1 98.88 23 LEU B CA 1
ATOM 1227 C C . LEU B 1 23 ? -4.887 3.918 -3.746 1 98.88 23 LEU B C 1
ATOM 1229 O O . LEU B 1 23 ? -5.098 2.752 -3.404 1 98.88 23 LEU B O 1
ATOM 1233 N N . VAL B 1 24 ? -5.699 4.605 -4.57 1 98.81 24 VAL B N 1
ATOM 1234 C CA . VAL B 1 24 ? -7.031 4.023 -4.703 1 98.81 24 VAL B CA 1
ATOM 1235 C C . VAL B 1 24 ? -7.199 3.43 -6.102 1 98.81 24 VAL B C 1
ATOM 1237 O O . VAL B 1 24 ? -8.188 2.754 -6.379 1 98.81 24 VAL B O 1
ATOM 1240 N N . ILE B 1 25 ? -6.258 3.656 -7.043 1 98.81 25 ILE B N 1
ATOM 1241 C CA . ILE B 1 25 ? -6.426 3.178 -8.414 1 98.81 25 ILE B CA 1
ATOM 1242 C C . ILE B 1 25 ? -6.59 1.659 -8.414 1 98.81 25 ILE B C 1
ATOM 1244 O O . ILE B 1 25 ? -7.387 1.116 -9.18 1 98.81 25 ILE B O 1
ATOM 1248 N N . LEU B 1 26 ? -5.84 0.935 -7.59 1 98.62 26 LEU B N 1
ATOM 1249 C CA . LEU B 1 26 ? -5.992 -0.507 -7.434 1 98.62 26 LEU B CA 1
ATOM 1250 C C . LEU B 1 26 ? -7.438 -0.868 -7.105 1 98.62 26 LEU B C 1
ATOM 1252 O O . LEU B 1 26 ? -8.016 -1.756 -7.73 1 98.62 26 LEU B O 1
ATOM 1256 N N . PHE B 1 27 ? -7.98 -0.223 -6.109 1 98.88 27 PHE B N 1
ATOM 1257 C CA . PHE B 1 27 ? -9.328 -0.525 -5.633 1 98.88 27 PHE B CA 1
ATOM 1258 C C . PHE B 1 27 ? -10.359 -0.258 -6.719 1 98.88 27 PHE B C 1
ATOM 1260 O O . PHE B 1 27 ? -11.25 -1.08 -6.953 1 98.88 27 PHE B O 1
ATOM 1267 N N . ILE B 1 28 ? -10.25 0.861 -7.352 1 98.81 28 ILE B N 1
ATOM 1268 C CA . ILE B 1 28 ? -11.234 1.257 -8.352 1 98.81 28 ILE B CA 1
ATOM 1269 C C . ILE B 1 28 ? -11.203 0.275 -9.523 1 98.81 28 ILE B C 1
ATOM 1271 O O . ILE B 1 28 ? -12.258 -0.147 -10.016 1 98.81 28 ILE B O 1
ATOM 1275 N N . MET B 1 29 ? -10.008 -0.068 -9.984 1 98.25 29 MET B N 1
ATOM 1276 C CA . MET B 1 29 ? -9.867 -1.038 -11.062 1 98.25 29 MET B CA 1
ATOM 1277 C C . MET B 1 29 ? -10.508 -2.369 -10.688 1 98.25 29 MET B C 1
ATOM 1279 O O . MET B 1 29 ? -11.266 -2.939 -11.477 1 98.25 29 MET B O 1
ATOM 1283 N N . PHE B 1 30 ? -10.289 -2.865 -9.5 1 97.5 30 PHE B N 1
ATOM 1284 C CA . PHE B 1 30 ? -10.812 -4.156 -9.062 1 97.5 30 PHE B CA 1
ATOM 1285 C C . PHE B 1 30 ? -12.312 -4.059 -8.773 1 97.5 30 PHE B C 1
ATOM 1287 O O . PHE B 1 30 ? -13.062 -4.996 -9.055 1 97.5 30 PHE B O 1
ATOM 1294 N N . GLY B 1 31 ? -12.664 -2.939 -8.188 1 98.31 31 GLY B N 1
ATOM 1295 C CA . GLY B 1 31 ? -14.094 -2.73 -8 1 98.31 31 GLY B CA 1
ATOM 1296 C C . GLY B 1 31 ? -14.875 -2.771 -9.297 1 98.31 31 GLY B C 1
ATOM 1297 O O . GLY B 1 31 ? -15.969 -3.344 -9.352 1 98.31 31 GLY B O 1
ATOM 1298 N N . TRP B 1 32 ? -14.375 -2.162 -10.344 1 98.12 32 TRP B N 1
ATOM 1299 C CA . TRP B 1 32 ? -15.016 -2.17 -11.648 1 98.12 32 TRP B CA 1
ATOM 1300 C C . TRP B 1 32 ? -15.109 -3.588 -12.203 1 98.12 32 TRP B C 1
ATOM 1302 O O . TRP B 1 32 ? -16.156 -4 -12.703 1 98.12 32 TRP B O 1
ATOM 1312 N N . LYS B 1 33 ? -14.031 -4.316 -12.133 1 97.38 33 LYS B N 1
ATOM 1313 C CA . LYS B 1 33 ? -14.023 -5.699 -12.609 1 97.38 33 LYS B CA 1
ATOM 1314 C C . LYS B 1 33 ? -15.047 -6.543 -11.859 1 97.38 33 LYS B C 1
ATOM 1316 O O . LYS B 1 33 ? -15.711 -7.395 -12.453 1 97.38 33 LYS B O 1
ATOM 1321 N N . LYS B 1 34 ? -15.172 -6.305 -10.57 1 97.56 34 LYS B N 1
ATOM 1322 C CA . LYS B 1 34 ? -16.094 -7.082 -9.742 1 97.56 34 LYS B CA 1
ATOM 1323 C C . LYS B 1 34 ? -17.547 -6.801 -10.117 1 97.56 34 LYS B C 1
ATOM 1325 O O . LYS B 1 34 ? -18.375 -7.707 -10.094 1 97.56 34 LYS B O 1
ATOM 1330 N N . ILE B 1 35 ? -17.75 -5.578 -10.391 1 96.25 35 ILE B N 1
ATOM 1331 C CA . ILE B 1 35 ? -19.141 -5.273 -10.719 1 96.25 35 ILE B CA 1
ATOM 1332 C C . ILE B 1 35 ? -19.469 -5.781 -12.117 1 96.25 35 ILE B C 1
ATOM 1334 O O . ILE B 1 35 ? -20.594 -6.195 -12.391 1 96.25 35 ILE B O 1
ATOM 1338 N N . VAL B 1 36 ? -18.578 -5.781 -13.062 1 97.44 36 VAL B N 1
ATOM 1339 C CA . VAL B 1 36 ? -18.781 -6.273 -14.422 1 97.44 36 VAL B CA 1
ATOM 1340 C C . VAL B 1 36 ? -18.984 -7.785 -14.406 1 97.44 36 VAL B C 1
ATOM 1342 O O . VAL B 1 36 ? -19.812 -8.312 -15.141 1 97.44 36 VAL B O 1
ATOM 1345 N N . ASP B 1 37 ? -18.25 -8.453 -13.578 1 97.94 37 ASP B N 1
ATOM 1346 C CA . ASP B 1 37 ? -18.406 -9.898 -13.398 1 97.94 37 ASP B CA 1
ATOM 1347 C C . ASP B 1 37 ? -18.766 -10.234 -11.953 1 97.94 37 ASP B C 1
ATOM 1349 O O . ASP B 1 37 ? -18.031 -10.953 -11.281 1 97.94 37 ASP B O 1
ATOM 1353 N N . PHE B 1 38 ? -20 -9.82 -11.633 1 98 38 PHE B N 1
ATOM 1354 C CA . PHE B 1 38 ? -20.422 -9.984 -10.25 1 98 38 PHE B CA 1
ATOM 1355 C C . PHE B 1 38 ? -20.594 -11.461 -9.906 1 98 38 PHE B C 1
ATOM 1357 O O . PHE B 1 38 ? -20.188 -11.898 -8.828 1 98 38 PHE B O 1
ATOM 1364 N N . PRO B 1 39 ? -21.109 -12.359 -10.867 1 98 39 PRO B N 1
ATOM 1365 C CA . PRO B 1 39 ? -21.172 -13.789 -10.547 1 98 39 PRO B CA 1
ATOM 1366 C C . PRO B 1 39 ? -19.797 -14.406 -10.32 1 98 39 PRO B C 1
ATOM 1368 O O . PRO B 1 39 ? -19.641 -15.227 -9.406 1 98 39 PRO B O 1
ATOM 1371 N N . GLY B 1 40 ? -18.828 -14.039 -11.133 1 97.5 40 GLY B N 1
ATOM 1372 C CA . GLY B 1 40 ? -17.469 -14.492 -10.914 1 97.5 40 GLY B CA 1
ATOM 1373 C C . GLY B 1 40 ? -16.891 -14.055 -9.586 1 97.5 40 GLY B C 1
ATOM 1374 O O . GLY B 1 40 ? -16.156 -14.797 -8.938 1 97.5 40 GLY B O 1
ATOM 1375 N N . THR B 1 41 ? -17.297 -12.844 -9.227 1 97.38 41 THR B N 1
ATOM 1376 C CA . THR B 1 41 ? -16.828 -12.328 -7.945 1 97.38 41 THR B CA 1
ATOM 1377 C C . THR B 1 41 ? -17.422 -13.133 -6.793 1 97.38 41 THR B C 1
ATOM 1379 O O . THR B 1 41 ? -16.719 -13.477 -5.844 1 97.38 41 THR B O 1
ATOM 1382 N N . ILE B 1 42 ? -18.672 -13.445 -6.875 1 97.69 42 ILE B N 1
ATOM 1383 C CA . ILE B 1 42 ? -19.312 -14.25 -5.84 1 97.69 42 ILE B CA 1
ATOM 1384 C C . ILE B 1 42 ? -18.625 -15.602 -5.727 1 97.69 42 ILE B C 1
ATOM 1386 O O . ILE B 1 42 ? -18.328 -16.062 -4.621 1 97.69 42 ILE B O 1
ATOM 1390 N N . ALA B 1 43 ? -18.344 -16.234 -6.824 1 97.19 43 ALA B N 1
ATOM 1391 C CA . ALA B 1 43 ? -17.656 -17.531 -6.84 1 97.19 43 ALA B CA 1
ATOM 1392 C C . ALA B 1 43 ? -16.281 -17.422 -6.215 1 97.19 43 ALA B C 1
ATOM 1394 O O . ALA B 1 43 ? -15.875 -18.297 -5.434 1 97.19 43 ALA B O 1
ATOM 1395 N N . PHE B 1 44 ? -15.617 -16.375 -6.566 1 94.5 44 PHE B N 1
ATOM 1396 C CA . PHE B 1 44 ? -14.281 -16.141 -6.02 1 94.5 44 PHE B CA 1
ATOM 1397 C C . PHE B 1 44 ? -14.336 -15.984 -4.508 1 94.5 44 PHE B C 1
ATOM 1399 O O . PHE B 1 44 ? -13.516 -16.547 -3.785 1 94.5 44 PHE B O 1
ATOM 1406 N N . MET B 1 45 ? -15.281 -15.188 -4.027 1 95.12 45 MET B N 1
ATOM 1407 C CA . MET B 1 45 ? -15.438 -14.992 -2.588 1 95.12 45 MET B CA 1
ATOM 1408 C C . MET B 1 45 ? -15.688 -16.312 -1.884 1 95.12 45 MET B C 1
ATOM 1410 O O . MET B 1 45 ? -15.141 -16.562 -0.807 1 95.12 45 MET B O 1
ATOM 1414 N N . GLY B 1 46 ? -16.453 -17.125 -2.48 1 94.94 46 GLY B N 1
ATOM 1415 C CA . GLY B 1 46 ? -16.688 -18.453 -1.936 1 94.94 46 GLY B CA 1
ATOM 1416 C C . GLY B 1 46 ? -15.422 -19.297 -1.878 1 94.94 46 GLY B C 1
ATOM 1417 O O . GLY B 1 46 ? -15.164 -19.969 -0.872 1 94.94 46 GLY B O 1
ATOM 1418 N N . SER B 1 47 ? -14.68 -19.266 -2.893 1 93.56 47 SER B N 1
ATOM 1419 C CA . SER B 1 47 ? -13.461 -20.078 -2.959 1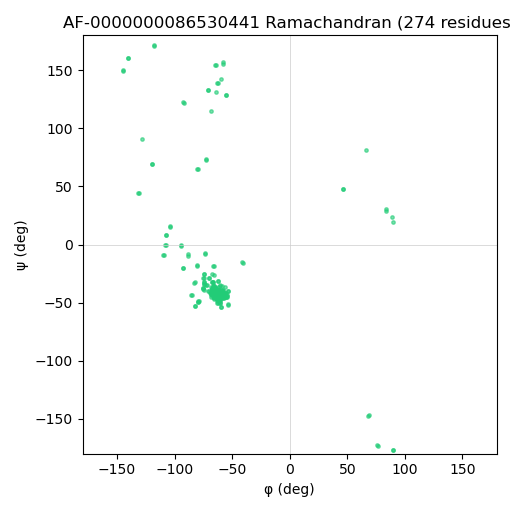 93.56 47 SER B CA 1
ATOM 1420 C C . SER B 1 47 ? -12.438 -19.625 -1.931 1 93.56 47 SER B C 1
ATOM 1422 O O . SER B 1 47 ? -11.617 -20.406 -1.465 1 93.56 47 SER B O 1
ATOM 1424 N N . GLU B 1 48 ? -12.516 -18.312 -1.53 1 91.44 48 GLU B N 1
ATOM 1425 C CA . GLU B 1 48 ? -11.578 -17.75 -0.562 1 91.44 48 GLU B CA 1
ATOM 1426 C C . GLU B 1 48 ? -12.07 -17.953 0.867 1 91.44 48 GLU B C 1
ATOM 1428 O O . GLU B 1 48 ? -11.383 -17.594 1.825 1 91.44 48 GLU B O 1
ATOM 1433 N N . GLY B 1 49 ? -13.312 -18.391 1.04 1 91.38 49 GLY B N 1
ATOM 1434 C CA . GLY B 1 49 ? -13.844 -18.656 2.369 1 91.38 49 GLY B CA 1
ATOM 1435 C C . GLY B 1 49 ? -14.508 -17.438 2.996 1 91.38 49 GLY B C 1
ATOM 1436 O O . GLY B 1 49 ? -14.617 -17.359 4.219 1 91.38 49 GLY B O 1
ATOM 1437 N N . ALA B 1 50 ? -14.875 -16.469 2.195 1 93.19 50 ALA B N 1
ATOM 1438 C CA . ALA B 1 50 ? -15.57 -15.289 2.729 1 93.19 50 ALA B CA 1
ATOM 1439 C C . ALA B 1 50 ? -16.875 -15.688 3.404 1 93.19 50 ALA B C 1
ATOM 1441 O O . ALA B 1 50 ? -17.594 -16.547 2.908 1 93.19 50 ALA B O 1
ATOM 1442 N N . PRO B 1 51 ? -17.109 -14.938 4.523 1 87.81 51 PRO B N 1
ATOM 1443 C CA . PRO B 1 51 ? -18.422 -15.141 5.141 1 87.81 51 PRO B CA 1
ATOM 1444 C C . PRO B 1 51 ? -19.562 -14.609 4.277 1 87.81 51 PRO B C 1
ATOM 1446 O O . PRO B 1 51 ? -19.5 -13.484 3.77 1 87.81 51 PRO B O 1
ATOM 1449 N N . ALA B 1 52 ? -20.406 -15.391 3.797 1 96.5 52 ALA B N 1
ATOM 1450 C CA . ALA B 1 52 ? -21.547 -15.016 2.975 1 96.5 52 ALA B CA 1
ATOM 1451 C C . ALA B 1 52 ? -21.109 -14.445 1.633 1 96.5 52 ALA B C 1
ATOM 1453 O O . ALA B 1 52 ? -21.141 -13.227 1.429 1 96.5 52 ALA B O 1
ATOM 1454 N N . PRO B 1 53 ? -20.812 -15.117 0.747 1 97.19 53 PRO B N 1
ATOM 1455 C CA . PRO B 1 53 ? -20.125 -14.719 -0.488 1 97.19 53 PRO B CA 1
ATOM 1456 C C . PRO B 1 53 ? -20.859 -13.609 -1.235 1 97.19 53 PRO B C 1
ATOM 1458 O O . PRO B 1 53 ? -20.234 -12.695 -1.771 1 97.19 53 PRO B O 1
ATOM 1461 N N . ILE B 1 54 ? -22.156 -13.594 -1.248 1 97.25 54 ILE B N 1
ATOM 1462 C CA . ILE B 1 54 ? -22.938 -12.578 -1.958 1 97.25 54 ILE B CA 1
ATOM 1463 C C . ILE B 1 54 ? -22.766 -11.227 -1.27 1 97.25 54 ILE B C 1
ATOM 1465 O O . ILE B 1 54 ? -22.5 -10.219 -1.927 1 97.25 54 ILE B O 1
ATOM 1469 N N . ILE B 1 55 ? -22.844 -11.227 -0.009 1 97.75 55 ILE B N 1
ATOM 1470 C CA . ILE B 1 55 ? -22.719 -9.992 0.769 1 97.75 55 ILE B CA 1
ATOM 1471 C C . ILE B 1 55 ? -21.281 -9.477 0.688 1 97.75 55 ILE B C 1
ATOM 1473 O O . ILE B 1 55 ? -21.062 -8.273 0.527 1 97.75 55 ILE B O 1
ATOM 1477 N N . SER B 1 56 ? -20.359 -10.438 0.789 1 97.62 56 SER B N 1
ATOM 1478 C CA . SER B 1 56 ? -18.953 -10.047 0.687 1 97.62 56 SER B CA 1
ATOM 1479 C C . SER B 1 56 ? -18.656 -9.406 -0.664 1 97.62 56 SER B C 1
ATOM 1481 O O . SER B 1 56 ? -17.922 -8.414 -0.738 1 97.62 56 SER B O 1
ATOM 1483 N N . ALA B 1 57 ? -19.188 -9.969 -1.662 1 97.88 57 ALA B N 1
ATOM 1484 C CA . ALA B 1 57 ? -19 -9.422 -3.002 1 97.88 57 ALA B CA 1
ATOM 1485 C C . ALA B 1 57 ? -19.578 -8.008 -3.104 1 97.88 57 ALA B C 1
ATOM 1487 O O . ALA B 1 57 ? -18.938 -7.109 -3.646 1 97.88 57 ALA B O 1
ATOM 1488 N N . ALA B 1 58 ? -20.75 -7.863 -2.541 1 98.12 58 ALA B N 1
ATOM 1489 C CA . ALA B 1 58 ? -21.391 -6.555 -2.576 1 98.12 58 ALA B CA 1
ATOM 1490 C C . ALA B 1 58 ? -20.578 -5.523 -1.795 1 98.12 58 ALA B C 1
ATOM 1492 O O . ALA B 1 58 ? -20.375 -4.398 -2.26 1 98.12 58 ALA B O 1
ATOM 1493 N N . ILE B 1 59 ? -20.156 -5.906 -0.646 1 98 59 ILE B N 1
ATOM 1494 C CA . ILE B 1 59 ? -19.344 -5.016 0.18 1 98 59 ILE B CA 1
ATOM 1495 C C . ILE B 1 59 ? -18.078 -4.625 -0.574 1 98 59 ILE B C 1
ATOM 1497 O O . ILE B 1 59 ? -17.672 -3.461 -0.559 1 98 59 ILE B O 1
ATOM 1501 N N . SER B 1 60 ? -17.469 -5.594 -1.241 1 98.06 60 SER B N 1
ATOM 1502 C CA . SER B 1 60 ? -16.219 -5.312 -1.945 1 98.06 60 SER B CA 1
ATOM 1503 C C . SER B 1 60 ? -16.438 -4.305 -3.07 1 98.06 60 SER B C 1
ATOM 1505 O O . SER B 1 60 ? -15.609 -3.418 -3.285 1 98.06 60 SER B O 1
ATOM 1507 N N . VAL B 1 61 ? -17.516 -4.375 -3.74 1 98.25 61 VAL B N 1
ATOM 1508 C CA . VAL B 1 61 ? -17.828 -3.43 -4.809 1 98.25 61 VAL B CA 1
ATOM 1509 C C . VAL B 1 61 ? -18.016 -2.033 -4.227 1 98.25 61 VAL B C 1
ATOM 1511 O O . VAL B 1 61 ? -17.469 -1.057 -4.742 1 98.25 61 VAL B O 1
ATOM 1514 N N . VAL B 1 62 ? -18.75 -1.926 -3.164 1 98.56 62 VAL B N 1
ATOM 1515 C CA . VAL B 1 62 ? -19.031 -0.635 -2.541 1 98.56 62 VAL B CA 1
ATOM 1516 C C . VAL B 1 62 ? -17.734 -0.011 -2.045 1 98.56 62 VAL B C 1
ATOM 1518 O O . VAL B 1 62 ? -17.438 1.149 -2.342 1 98.56 62 VAL B O 1
ATOM 1521 N N . MET B 1 63 ? -16.969 -0.763 -1.351 1 98.75 63 MET B N 1
ATOM 1522 C CA . MET B 1 63 ? -15.742 -0.246 -0.731 1 98.75 63 MET B CA 1
ATOM 1523 C C . MET B 1 63 ? -14.703 0.109 -1.788 1 98.75 63 MET B C 1
ATOM 1525 O O . MET B 1 63 ? -14.023 1.129 -1.676 1 98.75 63 MET B O 1
ATOM 1529 N N . GLU B 1 64 ? -14.594 -0.776 -2.732 1 98.81 64 GLU B N 1
ATOM 1530 C CA . GLU B 1 64 ? -13.523 -0.592 -3.703 1 98.81 64 GLU B CA 1
ATOM 1531 C C . GLU B 1 64 ? -13.898 0.451 -4.75 1 98.81 64 GLU B C 1
ATOM 1533 O O . GLU B 1 64 ? -13.141 1.393 -4.996 1 98.81 64 GLU B O 1
ATOM 1538 N N . LEU B 1 65 ? -15.023 0.368 -5.32 1 98.5 65 LEU B N 1
ATOM 1539 C CA . LEU B 1 65 ? -15.391 1.275 -6.398 1 98.5 65 LEU B CA 1
ATOM 1540 C C . LEU B 1 65 ? -15.906 2.602 -5.844 1 98.5 65 LEU B C 1
ATOM 1542 O O . LEU B 1 65 ? -15.328 3.656 -6.117 1 98.5 65 LEU B O 1
ATOM 1546 N N . PHE B 1 66 ? -16.859 2.594 -4.973 1 98.44 66 PHE B N 1
ATOM 1547 C CA . PHE B 1 66 ? -17.516 3.822 -4.551 1 98.44 66 PHE B CA 1
ATOM 1548 C C . PHE B 1 66 ? -16.672 4.562 -3.518 1 98.44 66 PHE B C 1
ATOM 1550 O O . PHE B 1 66 ? -16.453 5.766 -3.643 1 98.44 66 PHE B O 1
ATOM 1557 N N . VAL B 1 67 ? -16.234 3.818 -2.506 1 98.69 67 VAL B N 1
ATOM 1558 C CA . VAL B 1 67 ? -15.375 4.465 -1.521 1 98.69 67 VAL B CA 1
ATOM 1559 C C . VAL B 1 67 ? -14.062 4.895 -2.182 1 98.69 67 VAL B C 1
ATOM 1561 O O . VAL B 1 67 ? -13.555 5.988 -1.914 1 98.69 67 VAL B O 1
ATOM 1564 N N . GLY B 1 68 ? -13.516 4.035 -3.051 1 98.75 68 GLY B N 1
ATOM 1565 C CA . GLY B 1 68 ? -12.328 4.406 -3.799 1 98.75 68 GLY B CA 1
ATOM 1566 C C . GLY B 1 68 ? -12.5 5.688 -4.594 1 98.75 68 GLY B C 1
ATOM 1567 O O . GLY B 1 68 ? -11.648 6.578 -4.535 1 98.75 68 GLY B O 1
ATOM 1568 N N . VAL B 1 69 ? -13.562 5.867 -5.285 1 98.62 69 VAL B N 1
ATOM 1569 C CA . VAL B 1 69 ? -13.828 7.047 -6.094 1 98.62 69 VAL B CA 1
ATOM 1570 C C . VAL B 1 69 ? -14.031 8.266 -5.191 1 98.62 69 VAL B C 1
ATOM 1572 O O . VAL B 1 69 ? -13.57 9.359 -5.508 1 98.62 69 VAL B O 1
ATOM 1575 N N . ALA B 1 70 ? -14.734 8.078 -4.105 1 98.31 70 ALA B N 1
ATOM 1576 C CA . ALA B 1 70 ? -14.945 9.172 -3.164 1 98.31 70 ALA B CA 1
ATOM 1577 C C . ALA B 1 70 ? -13.609 9.719 -2.65 1 98.31 70 ALA B C 1
ATOM 1579 O O . ALA B 1 70 ? -13.414 10.93 -2.584 1 98.31 70 ALA B O 1
ATOM 1580 N N . ILE B 1 71 ? -12.734 8.852 -2.303 1 98.31 71 ILE B N 1
ATOM 1581 C CA . ILE B 1 71 ? -11.422 9.266 -1.818 1 98.31 71 ILE B CA 1
ATOM 1582 C C . ILE B 1 71 ? -10.641 9.945 -2.945 1 98.31 71 ILE B C 1
ATOM 1584 O O . ILE B 1 71 ? -9.953 10.945 -2.725 1 98.31 71 ILE B O 1
ATOM 1588 N N . LEU B 1 72 ? -10.742 9.383 -4.156 1 98.44 72 LEU B N 1
ATOM 1589 C CA . LEU B 1 72 ? -10.055 9.945 -5.316 1 98.44 72 LEU B CA 1
ATOM 1590 C C . LEU B 1 72 ? -10.398 11.422 -5.492 1 98.44 72 LEU B C 1
ATOM 1592 O O . LEU B 1 72 ? -9.508 12.25 -5.719 1 98.44 72 LEU B O 1
ATOM 1596 N N . VAL B 1 73 ? -11.625 11.773 -5.27 1 97.19 73 VAL B N 1
ATOM 1597 C CA . VAL B 1 73 ? -12.055 13.148 -5.535 1 97.19 73 VAL B CA 1
ATOM 1598 C C . VAL B 1 73 ? -11.953 13.977 -4.258 1 97.19 73 VAL B C 1
ATOM 1600 O O . VAL B 1 73 ? -12.266 15.164 -4.258 1 97.19 73 VAL B O 1
ATOM 1603 N N . GLY B 1 74 ? -11.57 13.453 -3.162 1 96.5 74 GLY B N 1
ATOM 1604 C CA . GLY B 1 74 ? -11.312 14.148 -1.913 1 96.5 74 GLY B CA 1
ATOM 1605 C C . GLY B 1 74 ? -12.57 14.383 -1.09 1 96.5 74 GLY B C 1
ATOM 1606 O O . GLY B 1 74 ? -12.672 15.383 -0.375 1 96.5 74 GLY B O 1
ATOM 1607 N N . PHE B 1 75 ? -13.539 13.453 -1.234 1 95.5 75 PHE B N 1
ATOM 1608 C CA . PHE B 1 75 ? -14.773 13.539 -0.466 1 95.5 75 PHE B CA 1
ATOM 1609 C C . PHE B 1 75 ? -14.664 12.734 0.824 1 95.5 75 PHE B C 1
ATOM 1611 O O . PHE B 1 75 ? -14.477 11.516 0.789 1 95.5 75 PHE B O 1
ATOM 1618 N N . GLN B 1 76 ? -14.859 13.383 2.004 1 95 76 GLN B N 1
ATOM 1619 C CA . GLN B 1 76 ? -14.812 12.75 3.318 1 95 76 GLN B CA 1
ATOM 1620 C C . GLN B 1 76 ? -13.594 11.836 3.445 1 95 76 GLN B C 1
ATOM 1622 O O . GLN B 1 76 ? -13.711 10.695 3.9 1 95 76 GLN B O 1
ATOM 1627 N N . THR B 1 77 ? -12.531 12.391 3.062 1 95.69 77 THR B N 1
ATOM 1628 C CA . THR B 1 77 ? -11.312 11.617 2.867 1 95.69 77 THR B CA 1
ATOM 1629 C C . THR B 1 77 ? -10.867 10.969 4.176 1 95.69 77 THR B C 1
ATOM 1631 O O . THR B 1 77 ? -10.562 9.773 4.211 1 95.69 77 THR B O 1
ATOM 1634 N N . ARG B 1 78 ? -10.867 11.648 5.277 1 95.44 78 ARG B N 1
ATOM 1635 C CA . ARG B 1 78 ? -10.367 11.102 6.531 1 95.44 78 ARG B CA 1
ATOM 1636 C C . ARG B 1 78 ? -11.188 9.898 6.977 1 95.44 78 ARG B C 1
ATOM 1638 O O . ARG B 1 78 ? -10.641 8.82 7.219 1 95.44 78 ARG B O 1
ATOM 1645 N N . ALA B 1 79 ? -12.469 10.039 7.008 1 95.75 79 ALA B N 1
ATOM 1646 C CA . ALA B 1 79 ? -13.352 8.961 7.457 1 95.75 79 ALA B CA 1
ATOM 1647 C C . ALA B 1 79 ? -13.297 7.773 6.508 1 95.75 79 ALA B C 1
ATOM 1649 O O . ALA B 1 79 ? -13.219 6.621 6.949 1 95.75 79 ALA B O 1
ATOM 1650 N N . LEU B 1 80 ? -13.312 8.031 5.27 1 97.94 80 LEU B N 1
ATOM 1651 C CA . LEU B 1 80 ? -13.367 6.965 4.273 1 97.94 80 LEU B CA 1
ATOM 1652 C C . LEU B 1 80 ? -12.016 6.266 4.156 1 97.94 80 LEU B C 1
ATOM 1654 O O . LEU B 1 80 ? -11.953 5.062 3.895 1 97.94 80 LEU B O 1
ATOM 1658 N N . ALA B 1 81 ? -10.938 6.992 4.359 1 98.44 81 ALA B N 1
ATOM 1659 C CA . ALA B 1 81 ? -9.625 6.355 4.395 1 98.44 81 ALA B CA 1
ATOM 1660 C C . ALA B 1 81 ? -9.523 5.367 5.555 1 98.44 81 ALA B C 1
ATOM 1662 O O . ALA B 1 81 ? -8.977 4.273 5.406 1 98.44 81 ALA B O 1
ATOM 1663 N N . LEU B 1 82 ? -10.016 5.77 6.688 1 97.94 82 LEU B N 1
ATOM 1664 C CA . LEU B 1 82 ? -10.023 4.863 7.828 1 97.94 82 LEU B CA 1
ATOM 1665 C C . LEU B 1 82 ? -10.852 3.619 7.531 1 97.94 82 LEU B C 1
ATOM 1667 O O . LEU B 1 82 ? -10.43 2.498 7.812 1 97.94 82 LEU B O 1
ATOM 1671 N N . LEU B 1 83 ? -11.992 3.803 6.988 1 98.56 83 LEU B N 1
ATOM 1672 C CA . LEU B 1 83 ? -12.875 2.699 6.645 1 98.56 83 LEU B CA 1
ATOM 1673 C C . LEU B 1 83 ? -12.219 1.769 5.629 1 98.56 83 LEU B C 1
ATOM 1675 O O . LEU B 1 83 ? -12.273 0.545 5.777 1 98.56 83 LEU B O 1
ATOM 1679 N N . LEU B 1 84 ? -11.633 2.293 4.605 1 98.81 84 LEU B N 1
ATOM 1680 C CA . LEU B 1 84 ? -10.984 1.493 3.572 1 98.81 84 LEU B CA 1
ATOM 1681 C C . LEU B 1 84 ? -9.758 0.776 4.133 1 98.81 84 LEU B C 1
ATOM 1683 O O . LEU B 1 84 ? -9.43 -0.329 3.693 1 98.81 84 LEU B O 1
ATOM 1687 N N . ALA B 1 85 ? -9.086 1.413 5.105 1 98.88 85 ALA B N 1
ATOM 1688 C CA . ALA B 1 85 ? -7.984 0.739 5.785 1 98.88 85 ALA B CA 1
ATOM 1689 C C . ALA B 1 85 ? -8.461 -0.53 6.484 1 98.88 85 ALA B C 1
ATOM 1691 O O . ALA B 1 85 ? -7.852 -1.593 6.34 1 98.88 85 ALA B O 1
ATOM 1692 N N . LEU B 1 86 ? -9.508 -0.415 7.211 1 98.75 86 LEU B N 1
ATOM 1693 C CA . LEU B 1 86 ? -10.062 -1.569 7.906 1 98.75 86 LEU B CA 1
ATOM 1694 C C . LEU B 1 86 ? -10.5 -2.643 6.914 1 98.75 86 LEU B C 1
ATOM 1696 O O . LEU B 1 86 ? -10.258 -3.832 7.129 1 98.75 86 LEU B O 1
ATOM 1700 N N . TYR B 1 87 ? -11.133 -2.213 5.852 1 98.75 87 TYR B N 1
ATOM 1701 C CA . TYR B 1 87 ? -11.516 -3.125 4.781 1 98.75 87 TYR B CA 1
ATOM 1702 C C . TYR B 1 87 ? -10.305 -3.861 4.227 1 98.75 87 TYR B C 1
ATOM 1704 O O . TYR B 1 87 ? -10.352 -5.074 4.004 1 98.75 87 TYR B O 1
ATOM 1712 N N . THR B 1 88 ? -9.234 -3.129 3.984 1 98.88 88 THR B N 1
ATOM 1713 C CA . THR B 1 88 ? -8.031 -3.691 3.387 1 98.88 88 THR B CA 1
ATOM 1714 C C . THR B 1 88 ? -7.406 -4.73 4.312 1 98.88 88 THR B C 1
ATOM 1716 O O . THR B 1 88 ? -6.949 -5.781 3.854 1 98.88 88 THR B O 1
ATOM 1719 N N . ILE B 1 89 ? -7.414 -4.449 5.598 1 98.75 89 ILE B N 1
ATOM 1720 C CA . ILE B 1 89 ? -6.934 -5.434 6.559 1 98.75 89 ILE B CA 1
ATOM 1721 C C . ILE B 1 89 ? -7.832 -6.672 6.52 1 98.75 89 ILE B C 1
ATOM 1723 O O . ILE B 1 89 ? -7.336 -7.801 6.484 1 98.75 89 ILE B O 1
ATOM 1727 N N . GLY B 1 90 ? -9.117 -6.449 6.508 1 97.56 90 GLY B N 1
ATOM 1728 C CA . GLY B 1 90 ? -10.062 -7.555 6.43 1 97.56 90 GLY B CA 1
ATOM 1729 C C . GLY B 1 90 ? -9.859 -8.422 5.199 1 97.56 90 GLY B C 1
ATOM 1730 O O . GLY B 1 90 ? -9.906 -9.648 5.285 1 97.56 90 GLY B O 1
ATOM 1731 N N . THR B 1 91 ? -9.664 -7.789 4.039 1 97.19 91 THR B N 1
ATOM 1732 C CA . THR B 1 91 ? -9.477 -8.555 2.811 1 97.19 91 THR B CA 1
ATOM 1733 C C . THR B 1 91 ? -8.156 -9.32 2.854 1 97.19 91 THR B C 1
ATOM 1735 O O . THR B 1 91 ? -8.039 -10.398 2.264 1 97.19 91 THR B O 1
ATOM 1738 N N . GLY B 1 92 ? -7.152 -8.766 3.518 1 97.88 92 GLY B N 1
ATOM 1739 C CA . GLY B 1 92 ? -5.934 -9.531 3.736 1 97.88 92 GLY B CA 1
ATOM 1740 C C . GLY B 1 92 ? -6.164 -10.797 4.535 1 97.88 92 GLY B C 1
ATOM 1741 O O . GLY B 1 92 ? -5.68 -11.867 4.16 1 97.88 92 GLY B O 1
ATOM 1742 N N . ILE B 1 93 ? -6.879 -10.688 5.629 1 97.31 93 ILE B N 1
ATOM 1743 C CA . ILE B 1 93 ? -7.113 -11.812 6.531 1 97.31 93 ILE B CA 1
ATOM 1744 C C . ILE B 1 93 ? -7.934 -12.883 5.812 1 97.31 93 ILE B C 1
ATOM 1746 O O . ILE B 1 93 ? -7.637 -14.078 5.926 1 97.31 93 ILE B O 1
ATOM 1750 N N . ILE B 1 94 ? -8.891 -12.469 5.02 1 95.31 94 ILE B N 1
ATOM 1751 C CA . ILE B 1 94 ? -9.805 -13.422 4.387 1 95.31 94 ILE B CA 1
ATOM 1752 C C . ILE B 1 94 ? -9.188 -13.945 3.092 1 95.31 94 ILE B C 1
ATOM 1754 O O . ILE B 1 94 ? -9.219 -15.148 2.822 1 95.31 94 ILE B O 1
ATOM 1758 N N . GLY B 1 95 ? -8.594 -13.086 2.295 1 95.38 95 GLY B N 1
ATOM 1759 C CA . GLY B 1 95 ? -8.164 -13.438 0.95 1 95.38 95 GLY B CA 1
ATOM 1760 C C . GLY B 1 95 ? -6.73 -13.922 0.886 1 95.38 95 GLY B C 1
ATOM 1761 O O . GLY B 1 95 ? -6.324 -14.547 -0.097 1 95.38 95 GLY B O 1
ATOM 1762 N N . HIS B 1 96 ? -5.977 -13.594 1.864 1 97.88 96 HIS B N 1
ATOM 1763 C CA . HIS B 1 96 ? -4.555 -13.922 1.83 1 97.88 96 HIS B CA 1
ATOM 1764 C C . HIS B 1 96 ? -4.113 -14.586 3.129 1 97.88 96 HIS B C 1
ATOM 1766 O O . HIS B 1 96 ? -3.092 -14.211 3.709 1 97.88 96 HIS B O 1
ATOM 1772 N N . HIS B 1 97 ? -4.918 -15.531 3.615 1 96.81 97 HIS B N 1
ATOM 1773 C CA . HIS B 1 97 ? -4.637 -16.266 4.848 1 96.81 97 HIS B CA 1
ATOM 1774 C C . HIS B 1 97 ? -3.504 -17.266 4.652 1 96.81 97 HIS B C 1
ATOM 1776 O O . HIS B 1 97 ? -3.715 -18.469 4.75 1 96.81 97 HIS B O 1
ATOM 1782 N N . TYR B 1 98 ? -2.316 -16.781 4.555 1 97.75 98 TYR B N 1
ATOM 1783 C CA . TYR B 1 98 ? -1.141 -17.562 4.184 1 97.75 98 TYR B CA 1
ATOM 1784 C C . TYR B 1 98 ? -0.81 -18.594 5.258 1 97.75 98 TYR B C 1
ATOM 1786 O O . TYR B 1 98 ? -0.128 -19.578 4.988 1 97.75 98 TYR B O 1
ATOM 1794 N N . TRP B 1 99 ? -1.303 -18.453 6.469 1 97.81 99 TRP B N 1
ATOM 1795 C CA . TRP B 1 99 ? -1.01 -19.344 7.582 1 97.81 99 TRP B CA 1
ATOM 1796 C C . TRP B 1 99 ? -1.729 -20.672 7.41 1 97.81 99 TRP B C 1
ATOM 1798 O O . TRP B 1 99 ? -1.478 -21.625 8.156 1 97.81 99 TRP B O 1
ATOM 1808 N N . THR B 1 100 ? -2.596 -20.812 6.449 1 96.44 100 THR B N 1
ATOM 1809 C CA . THR B 1 100 ? -3.264 -22.078 6.16 1 96.44 100 THR B CA 1
ATOM 1810 C C . THR B 1 100 ? -2.717 -22.688 4.875 1 96.44 100 THR B C 1
ATOM 1812 O O . THR B 1 100 ? -3.301 -23.641 4.336 1 96.44 100 THR B O 1
ATOM 1815 N N . MET B 1 101 ? -1.672 -22.156 4.305 1 96.31 101 MET B N 1
ATOM 1816 C CA . MET B 1 101 ? -1.146 -22.578 3.006 1 96.31 101 MET B CA 1
ATOM 1817 C C . MET B 1 101 ? 0.277 -23.109 3.141 1 96.31 101 MET B C 1
ATOM 1819 O O . MET B 1 101 ? 0.883 -23.016 4.207 1 96.31 101 MET B O 1
ATOM 1823 N N . THR B 1 102 ? 0.773 -23.672 2.037 1 96.94 102 THR B N 1
ATOM 1824 C CA . THR B 1 102 ? 2.139 -24.188 2.008 1 96.94 102 THR B CA 1
ATOM 1825 C C . THR B 1 102 ? 2.805 -23.875 0.671 1 96.94 102 THR B C 1
ATOM 1827 O O . THR B 1 102 ? 2.143 -23.438 -0.271 1 96.94 102 THR B O 1
ATOM 1830 N N . GLY B 1 103 ? 4.164 -23.906 0.615 1 95.5 103 GLY B N 1
ATOM 1831 C CA . GLY B 1 103 ? 4.918 -23.781 -0.623 1 95.5 103 GLY B CA 1
ATOM 1832 C C . GLY B 1 103 ? 4.828 -22.406 -1.248 1 95.5 103 GLY B C 1
ATOM 1833 O O . GLY B 1 103 ? 4.812 -21.406 -0.541 1 95.5 103 GLY B O 1
ATOM 1834 N N . GLY B 1 104 ? 4.875 -22.328 -2.541 1 94.38 104 GLY B N 1
ATOM 1835 C CA . GLY B 1 104 ? 4.855 -21.094 -3.295 1 94.38 104 GLY B CA 1
ATOM 1836 C C . GLY B 1 104 ? 3.617 -20.25 -3.039 1 94.38 104 GLY B C 1
ATOM 1837 O O . GLY B 1 104 ? 3.693 -19.031 -2.975 1 94.38 104 GLY B O 1
ATOM 1838 N N . GLU B 1 105 ? 2.506 -20.984 -2.85 1 96.19 105 GLU B N 1
ATOM 1839 C CA . GLU B 1 105 ? 1.259 -20.281 -2.562 1 96.19 105 GLU B CA 1
ATOM 1840 C C . GLU B 1 105 ? 1.329 -19.562 -1.22 1 96.19 105 GLU B C 1
ATOM 1842 O O . GLU B 1 105 ? 0.812 -18.453 -1.077 1 96.19 105 GLU B O 1
ATOM 1847 N N . GLN B 1 106 ? 1.963 -20.188 -0.233 1 97.88 106 GLN B N 1
ATOM 1848 C CA . GLN B 1 106 ? 2.109 -19.562 1.082 1 97.88 106 GLN B CA 1
ATOM 1849 C C . GLN B 1 106 ? 2.928 -18.281 0.998 1 97.88 106 GLN B C 1
ATOM 1851 O O . GLN B 1 106 ? 2.531 -17.25 1.546 1 97.88 106 GLN B O 1
ATOM 1856 N N . ILE B 1 107 ? 4.039 -18.359 0.277 1 96.19 107 ILE B N 1
ATOM 1857 C CA . ILE B 1 107 ? 4.926 -17.203 0.158 1 96.19 107 ILE B CA 1
ATOM 1858 C C . ILE B 1 107 ? 4.215 -16.078 -0.599 1 96.19 107 ILE B C 1
ATOM 1860 O O . ILE B 1 107 ? 4.242 -14.93 -0.174 1 96.19 107 ILE B O 1
ATOM 1864 N N . ASN B 1 108 ? 3.574 -16.469 -1.667 1 97.56 108 ASN B N 1
ATOM 1865 C CA . ASN B 1 108 ? 2.846 -15.492 -2.48 1 97.56 108 ASN B CA 1
ATOM 1866 C C . ASN B 1 108 ? 1.767 -14.781 -1.671 1 97.56 108 ASN B C 1
ATOM 1868 O O . ASN B 1 108 ? 1.669 -13.555 -1.704 1 97.56 108 ASN B O 1
ATOM 1872 N N . ASN B 1 109 ? 1.011 -15.547 -0.901 1 98.25 109 ASN B N 1
ATOM 1873 C CA . ASN B 1 109 ? -0.089 -14.953 -0.146 1 98.25 109 ASN B CA 1
ATOM 1874 C C . ASN B 1 109 ? 0.416 -14.18 1.066 1 98.25 109 ASN B C 1
ATOM 1876 O O . ASN B 1 109 ? -0.217 -13.211 1.499 1 98.25 109 ASN B O 1
ATOM 1880 N N . MET B 1 110 ? 1.547 -14.594 1.599 1 98.38 110 MET B N 1
ATOM 1881 C CA . MET B 1 110 ? 2.158 -13.805 2.662 1 98.38 110 MET B CA 1
ATOM 1882 C C . MET B 1 110 ? 2.529 -12.414 2.162 1 98.38 110 MET B C 1
ATOM 1884 O O . MET B 1 110 ? 2.289 -11.422 2.848 1 98.38 110 MET B O 1
ATOM 1888 N N . ILE B 1 111 ? 3.092 -12.328 0.975 1 98.31 111 ILE B N 1
ATOM 1889 C CA . ILE B 1 111 ? 3.467 -11.055 0.383 1 98.31 111 ILE B CA 1
ATOM 1890 C C . ILE B 1 111 ? 2.215 -10.211 0.136 1 98.31 111 ILE B C 1
ATOM 1892 O O . ILE B 1 111 ? 2.178 -9.031 0.479 1 98.31 111 ILE B O 1
ATOM 1896 N N . HIS B 1 112 ? 1.186 -10.859 -0.419 1 98.69 112 HIS B N 1
ATOM 1897 C CA . HIS B 1 112 ? -0.077 -10.156 -0.626 1 98.69 112 HIS B CA 1
ATOM 1898 C C . HIS B 1 112 ? -0.625 -9.609 0.687 1 98.69 112 HIS B C 1
ATOM 1900 O O . HIS B 1 112 ? -1.088 -8.469 0.744 1 98.69 112 HIS B O 1
ATOM 1906 N N . PHE B 1 113 ? -0.57 -10.43 1.729 1 98.81 113 PHE B N 1
ATOM 1907 C CA . PHE B 1 113 ? -1.099 -10.047 3.033 1 98.81 113 PHE B CA 1
ATOM 1908 C C . PHE B 1 113 ? -0.383 -8.812 3.566 1 98.81 113 PHE B C 1
ATOM 1910 O O . PHE B 1 113 ? -1.025 -7.832 3.949 1 98.81 113 PHE B O 1
ATOM 1917 N N . TYR B 1 114 ? 0.856 -8.867 3.549 1 98.81 114 TYR B N 1
ATOM 1918 C CA . TYR B 1 114 ? 1.597 -7.758 4.145 1 98.81 114 TYR B CA 1
ATOM 1919 C C . TYR B 1 114 ? 1.561 -6.527 3.246 1 98.81 114 TYR B C 1
ATOM 1921 O O . TYR B 1 114 ? 1.695 -5.398 3.723 1 98.81 114 TYR B O 1
ATOM 1929 N N . LYS B 1 115 ? 1.386 -6.684 1.957 1 98.94 115 LYS B N 1
ATOM 1930 C CA . LYS B 1 115 ? 1.127 -5.52 1.114 1 98.94 115 LYS B CA 1
ATOM 1931 C C . LYS B 1 115 ? -0.199 -4.859 1.479 1 98.94 115 LYS B C 1
ATOM 1933 O O . LYS B 1 115 ? -0.313 -3.631 1.466 1 98.94 115 LYS B O 1
ATOM 1938 N N . ASN B 1 116 ? -1.216 -5.738 1.803 1 98.94 116 ASN B N 1
ATOM 1939 C CA . ASN B 1 116 ? -2.465 -5.168 2.297 1 98.94 116 ASN B CA 1
ATOM 1940 C C . ASN B 1 116 ? -2.25 -4.379 3.584 1 98.94 116 ASN B C 1
ATOM 1942 O O . ASN B 1 116 ? -2.832 -3.305 3.762 1 98.94 116 ASN B O 1
ATOM 1946 N N . ILE B 1 117 ? -1.457 -4.906 4.406 1 98.94 117 ILE B N 1
ATOM 1947 C CA . IL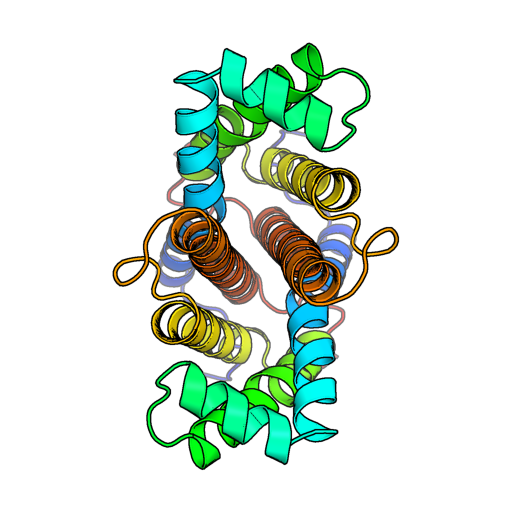E B 1 117 ? -1.143 -4.23 5.66 1 98.94 117 ILE B CA 1
ATOM 1948 C C . ILE B 1 117 ? -0.453 -2.9 5.375 1 98.94 117 ILE B C 1
ATOM 1950 O O . ILE B 1 117 ? -0.776 -1.881 5.988 1 98.94 117 ILE B O 1
ATOM 1954 N N . ALA B 1 118 ? 0.468 -2.896 4.473 1 98.94 118 ALA B N 1
ATOM 1955 C CA . ALA B 1 118 ? 1.172 -1.673 4.094 1 98.94 118 ALA B CA 1
ATOM 1956 C C . ALA B 1 118 ? 0.209 -0.648 3.502 1 98.94 118 ALA B C 1
ATOM 1958 O O . ALA B 1 118 ? 0.283 0.54 3.824 1 98.94 118 ALA B O 1
ATOM 1959 N N . ILE B 1 119 ? -0.669 -1.097 2.66 1 98.94 119 ILE B N 1
ATOM 1960 C CA . ILE B 1 119 ? -1.655 -0.206 2.059 1 98.94 119 ILE B CA 1
ATOM 1961 C C . ILE B 1 119 ? -2.541 0.394 3.148 1 98.94 119 ILE B C 1
ATOM 1963 O O . ILE B 1 119 ? -2.846 1.589 3.123 1 98.94 119 ILE B O 1
ATOM 1967 N N . ALA B 1 120 ? -2.949 -0.452 4.105 1 98.94 120 ALA B N 1
ATOM 1968 C CA . ALA B 1 120 ? -3.719 0.058 5.234 1 98.94 120 ALA B CA 1
ATOM 1969 C C . ALA B 1 120 ? -2.951 1.151 5.973 1 98.94 120 ALA B C 1
ATOM 1971 O O . ALA B 1 120 ? -3.529 2.166 6.367 1 98.94 120 ALA B O 1
ATOM 1972 N N . GLY B 1 121 ? -1.679 0.926 6.152 1 98.88 121 GLY B N 1
ATOM 1973 C CA . GLY B 1 121 ? -0.847 1.961 6.742 1 98.88 121 GLY B CA 1
ATOM 1974 C C . GLY B 1 121 ? -0.85 3.256 5.953 1 98.88 121 GLY B C 1
ATOM 1975 O O . GLY B 1 121 ? -0.906 4.344 6.531 1 98.88 121 GLY B O 1
ATOM 1976 N N . GLY B 1 122 ? -0.766 3.166 4.641 1 98.88 122 GLY B N 1
ATOM 1977 C CA . GLY B 1 122 ? -0.846 4.336 3.781 1 98.88 122 GLY B CA 1
ATOM 1978 C C . GLY B 1 122 ? -2.168 5.074 3.896 1 98.88 122 GLY B C 1
ATOM 1979 O O . GLY B 1 122 ? -2.199 6.305 3.9 1 98.88 122 GLY B O 1
ATOM 1980 N N . LEU B 1 123 ? -3.24 4.332 4.004 1 98.88 123 LEU B N 1
ATOM 1981 C CA . LEU B 1 123 ? -4.562 4.926 4.168 1 98.88 123 LEU B CA 1
ATOM 1982 C C . LEU B 1 123 ? -4.672 5.652 5.504 1 98.88 123 LEU B C 1
ATOM 1984 O O . LEU B 1 123 ? -5.309 6.707 5.594 1 98.88 123 LEU B O 1
ATOM 1988 N N . LEU B 1 124 ? -4.047 5.141 6.551 1 98.56 124 LEU B N 1
ATOM 1989 C CA . LEU B 1 124 ? -4.027 5.824 7.84 1 98.56 124 LEU B CA 1
ATOM 1990 C C . LEU B 1 124 ? -3.211 7.113 7.758 1 98.56 124 LEU B C 1
ATOM 1992 O O . LEU B 1 124 ? -3.547 8.109 8.406 1 98.56 124 LEU B O 1
ATOM 1996 N N . ALA B 1 125 ? -2.102 7.074 7.004 1 98.12 125 ALA B N 1
ATOM 1997 C CA . ALA B 1 125 ? -1.336 8.297 6.789 1 98.12 125 ALA B CA 1
ATOM 1998 C C . ALA B 1 125 ? -2.186 9.367 6.102 1 98.12 125 ALA B C 1
ATOM 2000 O O . ALA B 1 125 ? -2.137 10.539 6.469 1 98.12 125 ALA B O 1
ATOM 2001 N N . LEU B 1 126 ? -2.947 8.93 5.145 1 97.88 126 LEU B N 1
ATOM 2002 C CA . LEU B 1 126 ? -3.844 9.844 4.453 1 97.88 126 LEU B CA 1
ATOM 2003 C C . LEU B 1 126 ? -4.918 10.375 5.398 1 97.88 126 LEU B C 1
ATOM 2005 O O . LEU B 1 126 ? -5.258 11.555 5.359 1 97.88 126 LEU B O 1
ATOM 2009 N N . CYS B 1 127 ? -5.438 9.477 6.18 1 96.75 127 CYS B N 1
ATOM 2010 C CA . CYS B 1 127 ? -6.418 9.859 7.188 1 96.75 127 CYS B CA 1
ATOM 2011 C C . CYS B 1 127 ? -5.871 10.969 8.078 1 96.75 127 CYS B C 1
ATOM 2013 O O . CYS B 1 127 ? -6.57 11.945 8.367 1 96.75 127 CYS B O 1
ATOM 2015 N N . ALA B 1 128 ? -4.664 10.859 8.492 1 95.06 128 ALA B N 1
ATOM 2016 C CA . ALA B 1 128 ? -4.02 11.836 9.367 1 95.06 128 ALA B CA 1
ATOM 2017 C C . ALA B 1 128 ? -3.746 13.141 8.617 1 95.06 128 ALA B C 1
ATOM 2019 O O . ALA B 1 128 ? -3.883 14.227 9.18 1 95.06 128 ALA B O 1
ATOM 2020 N N . ALA B 1 129 ? -3.324 13.047 7.363 1 92.69 129 ALA B N 1
ATOM 2021 C CA . ALA B 1 129 ? -2.936 14.211 6.57 1 92.69 129 ALA B CA 1
ATOM 2022 C C . ALA B 1 129 ? -4.16 14.992 6.109 1 92.69 129 ALA B C 1
ATOM 2024 O O . ALA B 1 129 ? -4.121 16.219 6.012 1 92.69 129 ALA B O 1
ATOM 2025 N N . GLY B 1 130 ? -5.227 14.195 5.781 1 89.94 130 GLY B N 1
ATOM 2026 C CA . GLY B 1 130 ? -6.402 14.82 5.199 1 89.94 130 GLY B CA 1
ATOM 2027 C C . GLY B 1 130 ? -6.348 14.898 3.684 1 89.94 130 GLY B C 1
ATOM 2028 O O . GLY B 1 130 ? -5.395 14.422 3.066 1 89.94 130 GLY B O 1
ATOM 2029 N N . PRO B 1 131 ? -7.363 15.523 3.09 1 86.44 131 PRO B N 1
ATOM 2030 C CA . PRO B 1 131 ? -7.527 15.469 1.635 1 86.44 131 PRO B CA 1
ATOM 2031 C C . PRO B 1 131 ? -6.625 16.453 0.902 1 86.44 131 PRO B C 1
ATOM 2033 O O . PRO B 1 131 ? -6.402 16.328 -0.303 1 86.44 131 PRO B O 1
ATOM 2036 N N . GLY B 1 132 ? -6.125 17.406 1.502 1 86.38 132 GLY B N 1
ATOM 2037 C CA . GLY B 1 132 ? -5.457 18.516 0.829 1 86.38 132 GLY B CA 1
ATOM 2038 C C . GLY B 1 132 ? -6.426 19.5 0.188 1 86.38 132 GLY B C 1
ATOM 2039 O O . GLY B 1 132 ? -7.641 19.359 0.328 1 86.38 132 GLY B O 1
ATOM 2040 N N . ARG B 1 133 ? -5.945 20.438 -0.539 1 84.12 133 ARG B N 1
ATOM 2041 C CA . ARG B 1 133 ? -6.777 21.516 -1.058 1 84.12 133 ARG B CA 1
ATOM 2042 C C . ARG B 1 133 ? -7.504 21.094 -2.328 1 84.12 133 ARG B C 1
ATOM 2044 O O . ARG B 1 133 ? -8.586 21.594 -2.631 1 84.12 133 ARG B O 1
ATOM 2051 N N . PHE B 1 134 ? -6.863 20.266 -3.059 1 84.56 134 PHE B N 1
ATOM 2052 C CA . PHE B 1 134 ? -7.492 19.781 -4.277 1 84.56 134 PHE B CA 1
ATOM 2053 C C . PHE B 1 134 ? -8.484 18.656 -3.965 1 84.56 134 PHE B C 1
ATOM 2055 O O . PHE B 1 134 ? -8.273 17.516 -4.359 1 84.56 134 PHE B O 1
ATOM 2062 N N . SER B 1 135 ? -9.578 19.078 -3.201 1 87.94 135 SER B N 1
ATOM 2063 C CA . SER B 1 135 ? -10.57 18.125 -2.725 1 87.94 135 SER B CA 1
ATOM 2064 C C . SER B 1 135 ? 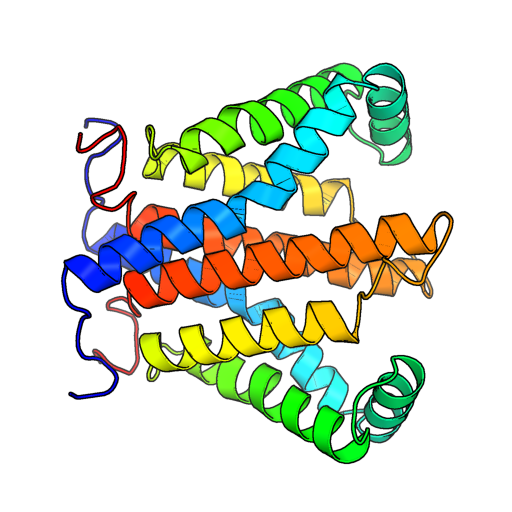-11.969 18.73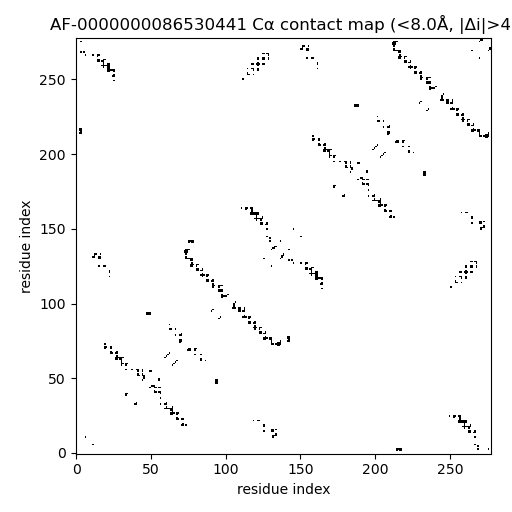4 -2.717 1 87.94 135 SER B C 1
ATOM 2066 O O . SER B 1 135 ? -12.117 19.953 -2.633 1 87.94 135 SER B O 1
ATOM 2068 N N . ILE B 1 136 ? -12.906 17.906 -2.895 1 85.81 136 ILE B N 1
ATOM 2069 C CA . ILE B 1 136 ? -14.305 18.344 -2.881 1 85.81 136 ILE B CA 1
ATOM 2070 C C . ILE B 1 136 ? -14.656 18.906 -1.506 1 85.81 136 ILE B C 1
ATOM 2072 O O . ILE B 1 136 ? -15.477 19.812 -1.393 1 85.81 136 ILE B O 1
ATOM 2076 N N . ASP B 1 137 ? -14.031 18.375 -0.486 1 81.88 137 ASP B N 1
ATOM 2077 C CA . ASP B 1 137 ? -14.352 18.828 0.866 1 81.88 137 ASP B CA 1
ATOM 2078 C C . ASP B 1 137 ? -13.852 20.25 1.098 1 81.88 137 ASP B C 1
ATOM 2080 O O . ASP B 1 137 ? -14.289 20.922 2.033 1 81.88 137 ASP B O 1
ATOM 2084 N N . ARG B 1 138 ? -12.828 20.703 0.477 1 72.44 138 ARG B N 1
ATOM 2085 C CA . ARG B 1 138 ? -12.281 22.047 0.668 1 72.44 138 ARG B CA 1
ATOM 2086 C C . ARG B 1 138 ? -12.578 22.938 -0.536 1 72.44 138 ARG B C 1
ATOM 2088 O O . ARG B 1 138 ? -12.25 24.125 -0.533 1 72.44 138 ARG B O 1
ATOM 2095 N N . GLY B 1 139 ? -13.281 22.312 -1.562 1 51.78 139 GLY B N 1
ATOM 2096 C CA . GLY B 1 139 ? -13.703 23.188 -2.639 1 51.78 139 GLY B CA 1
ATOM 2097 C C . GLY B 1 139 ? -15.07 23.812 -2.406 1 51.78 139 GLY B C 1
ATOM 2098 O O . GLY B 1 139 ? -15.82 23.359 -1.539 1 51.78 139 GLY B O 1
#

Solvent-accessible surface area (backbone atoms only — not comparable to full-atom values): 12763 Å² total; per-residue (Å²): 127,60,70,77,52,78,68,52,72,68,55,35,26,51,34,30,45,50,13,34,45,33,42,25,48,48,33,31,56,51,14,49,53,34,61,74,38,44,70,58,34,26,52,48,31,46,76,49,62,44,92,46,23,65,58,51,39,50,50,46,31,46,51,18,29,54,49,23,49,34,39,53,50,12,43,49,26,29,54,49,24,45,51,51,19,53,49,34,42,50,48,19,60,49,68,22,50,26,92,79,51,61,70,71,62,16,56,53,22,42,52,52,21,36,48,26,37,14,33,23,11,13,26,30,16,31,29,54,52,39,41,45,62,76,13,56,68,68,97,126,61,69,78,54,78,67,52,71,69,55,34,26,49,34,30,45,48,12,33,46,33,42,26,49,46,35,30,57,49,14,50,52,34,62,78,37,44,70,60,34,26,54,50,30,47,76,47,64,43,76,58,22,64,59,46,39,50,50,46,30,46,52,19,30,53,47,22,50,34,39,54,52,12,42,50,27,29,56,49,25,46,52,50,20,54,49,33,43,50,48,19,59,48,69,21,49,27,90,82,50,60,71,71,62,16,56,53,23,41,52,53,22,36,47,25,37,14,33,22,10,13,25,29,16,30,30,55,52,39,41,45,63,77,12,57,68,67,96

Nearest PDB structures (foldseek):
  2kvp-assembly1_A  TM=2.908E-01  e=2.571E+00  Mus musculus
  6ob6-assembly1_A  TM=2.893E-01  e=4.867E+00  Homo sapiens
  6ob6-assembly2_B  TM=2.542E-01  e=6.221E+00  Homo sapiens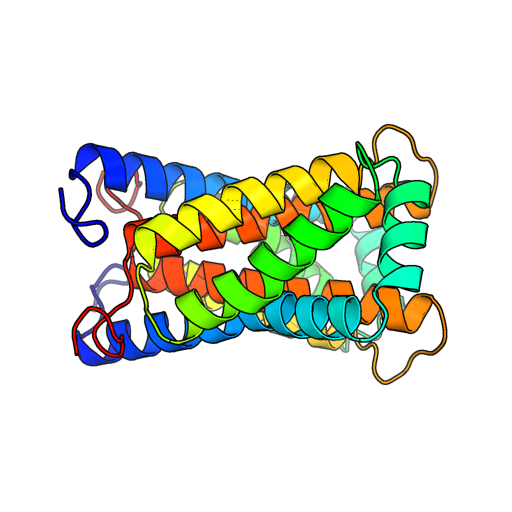
  6ob7-assembly1_A  TM=2.568E-01  e=8.772E+00  Homo sapiens
  2kvp-assembly1_A  TM=2.921E-01  e=4.041E+00  Mus musculus

Radius of gyration: 18.45 Å; Cα contacts (8 Å, |Δi|>4): 472; chains: 2; bounding box: 47×48×40 Å

InterPro domains:
  IPR032808 DoxX family [PF07681] (15-96)
  IPR051907 DoxX-like inner membrane-associated oxidoreductase [PTHR33452] (6-138)